Protein AF-A0A1G1SU90-F1 (afdb_monomer)

Mean predicted aligned error: 16.08 Å

Secondary structure (DSSP, 8-state):
-----------------TT--BSEEEEEEESSSS-EEEEEEEES--EE--TTS-SSTTS-SSSEEEEEEEEE--SS-EEEEEEEEEESEEEEEETTEEEEEE-S--SSEEEEEEEEE-TTPPEEEEEEEEE-SS--EEEEEEEPP--------TTGGGT--TTSS---SEEEPPGGGEESSPPPPPPPP-PPPPP-PPPPP----------PPPPPPPPPPPPPPPP--------

InterPro domains:
  IPR011658 PA14 domain [PF07691] (21-149)
  IPR011658 PA14 domain [SM00758] (20-155)
  IPR037524 PA14/GLEYA domain [PS51820] (19-156)

Radius of gyration: 33.82 Å; Cα contacts (8 Å, |Δi|>4): 413; chains: 1; bounding box: 85×102×59 Å

Organism: NCBI:txid1908235

Sequence (235 aa):
MLSVLSIWPQLSCAQTAAGLSPGLRGDYYEGLNFEHLVRTQRDARLDFDWHEQSPVPGVPATSFTVRWTGWLVPPVTGRYVLHLTVDDGVRLWLDQRLLLEEWRGQYLSVYQVAVDLQAGHAYPLRLEYCQYSATTRLLLSWERPRQPEAQASWRTLWGLTTELMSNRYREVVPARALISNWPPAPRPLAGPRPGTRPPAKLVTNLRQRRARPAPRLPRPQPRTPPSHCWRSARP

Foldseek 3Di:
DDDDPDDDPPPPPPPPPPPWDFAWWKFKAAALPRPGTDDIDGDLFWWDWQFQHAPDPPHHSAGMKMKTWFWFADQAFFKKKKKKFWAAFKWKDKQNDTFDGGSDGDPGDMDIGIDTDHHRDIIIIMMMHHGHDGITTTFIKMFDPPDPPPPPDPVNVPPPPPPVVPSVRMDGRGRVRTTHGDDDDPDPPPPPDPDDDPDDPDPDDDDDDDDDDDDDDDDDDDDDDDDDDDDDDDD

Solvent-accessible surface area (backbone atoms only — not comparable to full-atom values): 14482 Å² total; per-residue (Å²): 136,89,83,82,86,78,83,70,82,80,77,74,87,69,79,67,85,79,65,75,43,66,4,26,36,34,40,34,15,35,32,78,78,63,73,39,81,69,47,75,51,74,38,48,56,55,72,48,67,49,40,73,38,50,82,48,96,87,35,54,44,41,35,19,19,38,40,35,37,30,26,40,34,41,91,54,63,40,58,30,36,38,33,40,39,29,17,29,16,37,33,36,30,50,67,87,38,81,75,45,83,44,86,48,85,46,72,83,40,79,47,79,44,80,46,80,46,51,47,73,46,72,32,46,32,39,42,37,38,30,35,64,59,64,59,40,35,39,32,43,29,32,26,66,47,82,68,76,76,73,72,78,48,84,66,62,79,71,75,77,60,90,69,74,79,67,70,69,57,63,43,67,52,51,28,88,31,23,26,42,50,75,75,78,77,79,74,76,74,80,65,83,70,82,71,84,74,76,80,77,81,83,79,82,79,78,82,86,85,84,84,85,82,80,89,80,80,86,82,84,80,88,82,82,84,86,88,84,83,88,85,84,89,82,136

Nearest PDB structures (foldseek):
  6qe7-assembly1_A  TM=9.258E-01  e=5.267E-14  Acetivibrio thermocellus
  6qe7-assembly3_C  TM=9.242E-01  e=5.851E-14  Acetivibrio thermocellus
  6qe7-assembly2_B  TM=9.376E-01  e=2.179E-13  Acetivibrio thermocellus
  6qdi-assembly1_A  TM=9.134E-01  e=1.236E-12  Acetivibrio clariflavus
  5j6y-assembly1_A  TM=6.957E-01  e=1.700E-07  Marinomonas primoryensis

Structure (mmCIF, N/CA/C/O backbone):
data_AF-A0A1G1SU90-F1
#
_entry.id   AF-A0A1G1SU90-F1
#
loop_
_atom_site.group_PDB
_atom_site.id
_atom_site.type_symbol
_atom_site.label_atom_id
_at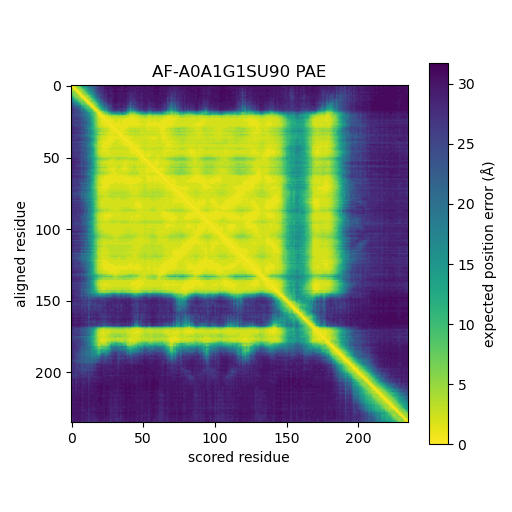om_site.label_alt_id
_atom_site.label_comp_id
_atom_site.label_asym_id
_atom_site.label_entity_id
_atom_site.label_seq_id
_atom_site.pdbx_PDB_ins_code
_atom_site.Cartn_x
_atom_site.Cartn_y
_atom_site.Cartn_z
_atom_site.occupancy
_atom_site.B_iso_or_equiv
_atom_site.auth_seq_id
_atom_site.auth_comp_id
_atom_site.auth_asym_id
_atom_site.auth_atom_id
_atom_site.pdbx_PDB_model_num
ATOM 1 N N . MET A 1 1 ? -44.095 -26.208 40.944 1.00 40.41 1 MET A N 1
ATOM 2 C CA . MET A 1 1 ? -43.550 -26.983 39.807 1.00 40.41 1 MET A CA 1
ATOM 3 C C . MET A 1 1 ? -44.279 -26.499 38.554 1.00 40.41 1 MET A C 1
ATOM 5 O O . MET A 1 1 ? -45.401 -26.915 38.337 1.00 40.41 1 MET A O 1
ATOM 9 N N . LEU A 1 2 ? -43.929 -25.342 37.980 1.00 37.94 2 LEU A N 1
ATOM 10 C CA . LEU A 1 2 ? -42.871 -25.088 36.979 1.00 37.94 2 LEU A CA 1
ATOM 11 C C . LEU A 1 2 ? -42.916 -26.052 35.783 1.00 37.94 2 LEU A C 1
ATOM 13 O O . LEU A 1 2 ? -42.457 -27.179 35.901 1.00 37.94 2 LEU A O 1
ATOM 17 N N . SER A 1 3 ? -43.424 -25.587 34.637 1.00 38.25 3 SER A N 1
ATOM 18 C CA . SER A 1 3 ? -42.557 -25.202 33.509 1.00 38.25 3 SER A CA 1
ATOM 19 C C . SER A 1 3 ? -43.391 -24.753 32.308 1.00 38.25 3 SER A C 1
ATOM 21 O O . SER A 1 3 ? -44.126 -25.532 31.711 1.00 38.25 3 SER A O 1
ATOM 23 N N . VAL A 1 4 ? -43.255 -23.474 31.958 1.00 43.53 4 VAL A N 1
ATOM 24 C CA . VAL A 1 4 ? -43.779 -22.877 30.726 1.00 43.53 4 VAL A CA 1
ATOM 25 C C . VAL A 1 4 ? -42.713 -23.073 29.648 1.00 43.53 4 VAL A C 1
ATOM 27 O O . VAL A 1 4 ? -41.591 -22.589 29.792 1.00 43.53 4 VAL A O 1
ATOM 30 N N . LEU A 1 5 ? -43.044 -23.812 28.590 1.00 42.94 5 LEU A N 1
ATOM 31 C CA . LEU A 1 5 ? -42.182 -23.991 27.421 1.00 42.94 5 LEU A CA 1
ATOM 32 C C . LEU A 1 5 ? -42.164 -22.694 26.601 1.00 42.94 5 LEU A C 1
ATOM 34 O O . LEU A 1 5 ? -43.036 -22.440 25.774 1.00 42.94 5 LEU A O 1
ATOM 38 N N . SER A 1 6 ? -41.158 -21.863 26.859 1.00 43.81 6 SER A N 1
ATOM 39 C CA . SER A 1 6 ? -40.830 -20.687 26.056 1.00 43.81 6 SER A CA 1
ATOM 40 C C . SER A 1 6 ? -40.188 -21.124 24.738 1.00 43.81 6 SER A C 1
ATOM 42 O O . SER A 1 6 ? -38.994 -21.416 24.690 1.00 43.81 6 SER A O 1
ATOM 44 N N . ILE A 1 7 ? -40.970 -21.162 23.659 1.00 46.53 7 ILE A N 1
ATOM 45 C CA . ILE A 1 7 ? -40.451 -21.322 22.297 1.00 46.53 7 ILE A CA 1
ATOM 46 C C . ILE A 1 7 ? -39.951 -19.947 21.839 1.00 46.53 7 ILE A C 1
ATOM 48 O O . ILE A 1 7 ? -40.714 -19.128 21.332 1.00 46.53 7 ILE A O 1
ATOM 52 N N . TRP A 1 8 ? -38.665 -19.674 22.051 1.00 39.03 8 TRP A N 1
ATOM 53 C CA . TRP A 1 8 ? -37.978 -18.585 21.359 1.00 39.03 8 TRP A CA 1
ATOM 54 C C . TRP A 1 8 ? -37.524 -19.108 19.995 1.00 39.03 8 TRP A C 1
ATOM 56 O O . TRP A 1 8 ? -36.865 -20.151 19.951 1.00 39.03 8 TRP A O 1
ATOM 66 N N . PRO A 1 9 ? -37.819 -18.425 18.876 1.00 46.56 9 PRO A N 1
ATOM 67 C CA . PRO A 1 9 ? -37.164 -18.760 17.628 1.00 46.56 9 PRO A CA 1
ATOM 68 C C . PRO A 1 9 ? -35.679 -18.429 17.796 1.00 46.56 9 PRO A C 1
ATOM 70 O O . PRO A 1 9 ? -35.310 -17.294 18.103 1.00 46.56 9 PRO A O 1
ATOM 73 N N . GLN A 1 10 ? -34.819 -19.431 17.621 1.00 45.28 10 GLN A N 1
ATOM 74 C CA . GLN A 1 10 ? -33.393 -19.199 17.450 1.00 45.28 10 GLN A CA 1
ATOM 75 C C . GLN A 1 10 ? -33.226 -18.409 16.152 1.00 45.28 10 GLN A C 1
ATOM 77 O O . GLN A 1 10 ? -33.324 -18.956 15.054 1.00 45.28 10 GLN A O 1
ATOM 82 N N . LEU A 1 11 ? -33.015 -17.100 16.277 1.00 44.03 11 LEU A N 1
ATOM 83 C CA . LEU A 1 11 ? -32.470 -16.299 15.195 1.00 44.03 11 LEU A CA 1
ATOM 84 C C . LEU A 1 11 ? -31.087 -16.875 14.890 1.00 44.03 11 LEU A C 1
ATOM 86 O O . LEU A 1 11 ? -30.116 -16.632 15.603 1.00 44.03 11 LEU A O 1
ATOM 90 N N . SER A 1 12 ? -31.031 -17.698 13.848 1.00 46.28 12 SER A N 1
ATOM 91 C CA . SER A 1 12 ? -29.792 -18.120 13.218 1.00 46.28 12 SER A CA 1
ATOM 92 C C . SER A 1 12 ? -29.104 -16.866 12.678 1.00 46.28 12 SER A C 1
ATOM 94 O O . SER A 1 12 ? -29.373 -16.419 11.565 1.00 46.28 12 SER A O 1
ATOM 96 N N . CYS A 1 13 ? -28.218 -16.262 13.472 1.00 46.41 13 CYS A N 1
ATOM 97 C CA . CYS A 1 13 ? -27.220 -15.315 12.982 1.00 46.41 13 CYS A CA 1
ATOM 98 C C . CYS A 1 13 ? -26.136 -16.085 12.214 1.00 46.41 13 CYS A C 1
ATOM 100 O O . CYS A 1 13 ? -24.965 -16.070 12.571 1.00 46.41 13 CYS A O 1
ATOM 102 N N . ALA A 1 14 ? -26.534 -16.788 11.160 1.00 45.75 14 ALA A N 1
ATOM 103 C CA . ALA A 1 14 ? -25.632 -17.341 10.166 1.00 45.75 14 ALA A CA 1
ATOM 104 C C . ALA A 1 14 ? -25.911 -16.658 8.825 1.00 45.75 14 ALA A C 1
ATOM 106 O O . ALA A 1 14 ? -26.111 -17.306 7.802 1.00 45.75 14 ALA A O 1
ATOM 107 N N . GLN A 1 15 ? -25.922 -15.320 8.822 1.00 42.50 15 GLN A N 1
ATOM 108 C CA . GLN A 1 15 ? -25.593 -14.603 7.599 1.00 42.50 15 GLN A CA 1
ATOM 109 C C . GLN A 1 15 ? -24.080 -14.746 7.446 1.00 42.50 15 GLN A C 1
ATOM 111 O O . GLN A 1 15 ? -23.291 -14.089 8.121 1.00 42.50 15 GLN A O 1
ATOM 116 N N . THR A 1 16 ? -23.697 -15.733 6.651 1.00 42.84 16 THR A N 1
ATOM 117 C CA . THR A 1 16 ? -22.331 -16.145 6.384 1.00 42.84 16 THR A CA 1
ATOM 118 C C . THR A 1 16 ? -21.441 -14.926 6.131 1.00 42.84 16 THR A C 1
ATOM 120 O O . THR A 1 16 ? -21.675 -14.167 5.194 1.00 42.84 16 THR A O 1
ATOM 123 N N . ALA A 1 17 ? -20.357 -14.785 6.896 1.00 46.81 17 ALA A N 1
ATOM 124 C CA . ALA A 1 17 ? -19.212 -13.938 6.553 1.00 46.81 17 ALA A CA 1
ATOM 125 C C . ALA A 1 17 ? -18.441 -14.481 5.319 1.00 46.81 17 ALA A C 1
ATOM 127 O O . ALA A 1 17 ? -17.222 -14.367 5.230 1.00 46.81 17 ALA A O 1
ATOM 128 N N . ALA A 1 18 ? -19.141 -15.109 4.366 1.00 47.81 18 ALA A N 1
ATOM 129 C CA . ALA A 1 18 ? -18.612 -15.584 3.096 1.00 47.81 18 ALA A CA 1
ATOM 130 C C . ALA A 1 18 ? -18.670 -14.424 2.107 1.00 47.81 18 ALA A C 1
ATOM 132 O O . ALA A 1 18 ? -19.631 -14.250 1.364 1.00 47.81 18 ALA A O 1
ATOM 133 N N . GLY A 1 19 ? -17.649 -13.581 2.150 1.00 57.75 19 GLY A N 1
ATOM 134 C CA . GLY A 1 19 ? -17.548 -12.481 1.204 1.00 57.75 19 GLY A CA 1
ATOM 135 C C . GLY A 1 19 ? -16.295 -11.649 1.372 1.00 57.75 19 GLY A C 1
ATOM 136 O O . GLY A 1 19 ? -15.782 -11.163 0.376 1.00 57.75 19 GLY A O 1
ATOM 137 N N . LEU A 1 20 ? -15.752 -11.522 2.584 1.00 73.69 20 LEU A N 1
ATOM 138 C CA . LEU A 1 20 ? -14.546 -10.726 2.800 1.00 73.69 20 LEU A CA 1
ATOM 139 C C . LEU A 1 20 ? -13.307 -11.490 2.326 1.00 73.69 20 LEU A C 1
ATOM 141 O O . LEU A 1 20 ? -12.999 -12.563 2.837 1.00 73.69 20 LEU A O 1
ATOM 145 N N . SER A 1 21 ? -12.595 -10.926 1.354 1.00 85.31 21 SER A N 1
ATOM 146 C CA . SER A 1 21 ? -11.326 -11.449 0.854 1.00 85.31 21 SER A CA 1
ATOM 147 C C . SER A 1 21 ? -10.155 -10.649 1.444 1.00 85.31 21 SER A C 1
ATOM 149 O O . SER A 1 21 ? -9.969 -9.493 1.036 1.00 85.31 21 SER A O 1
ATOM 151 N N . PRO A 1 22 ? -9.370 -11.234 2.375 1.00 91.81 22 PRO A N 1
ATOM 152 C CA . PRO A 1 22 ? -8.218 -10.578 2.992 1.00 91.81 22 PRO A CA 1
ATOM 153 C C . PRO A 1 22 ? -7.150 -10.179 1.973 1.00 91.81 22 PRO A C 1
ATOM 155 O O . PRO A 1 22 ? -6.918 -10.905 1.007 1.00 91.81 22 PRO A O 1
ATOM 158 N N . GLY A 1 23 ? -6.460 -9.073 2.229 1.00 94.25 23 GLY A N 1
ATOM 159 C CA . GLY A 1 23 ? -5.528 -8.432 1.306 1.00 94.25 23 GLY A CA 1
ATOM 160 C C . GLY A 1 23 ? -6.169 -7.321 0.475 1.00 94.25 23 GLY A C 1
ATOM 161 O O . GLY A 1 23 ? -7.387 -7.144 0.463 1.00 94.25 23 GLY A O 1
ATOM 162 N N . LEU A 1 24 ? -5.335 -6.569 -0.236 1.00 96.62 24 LEU A N 1
ATOM 163 C CA . LEU A 1 24 ? -5.753 -5.494 -1.137 1.00 96.62 24 LEU A CA 1
ATOM 164 C C . LEU A 1 24 ? -5.681 -5.955 -2.587 1.00 96.62 24 LEU A C 1
ATOM 166 O O . LEU A 1 24 ? -4.906 -6.845 -2.929 1.00 96.62 24 LEU A O 1
ATOM 170 N N . ARG A 1 25 ? -6.479 -5.333 -3.452 1.00 97.44 25 ARG A N 1
ATOM 171 C CA . ARG A 1 25 ? -6.318 -5.488 -4.897 1.00 97.44 25 ARG A CA 1
ATOM 172 C C . ARG A 1 25 ? -5.124 -4.642 -5.336 1.00 97.44 25 ARG A C 1
ATOM 174 O O . ARG A 1 25 ? -5.207 -3.423 -5.217 1.00 97.44 25 ARG A O 1
ATOM 181 N N . GLY A 1 26 ? -4.063 -5.277 -5.824 1.00 98.12 26 GLY A N 1
ATOM 182 C CA . GLY A 1 26 ? -2.902 -4.639 -6.439 1.00 98.12 26 GLY A CA 1
ATOM 183 C C . GLY A 1 26 ? -3.028 -4.639 -7.959 1.00 98.12 26 GLY A C 1
ATOM 184 O O . GLY A 1 26 ? -3.115 -5.700 -8.580 1.00 98.12 26 GLY A O 1
ATOM 185 N N . ASP A 1 27 ? -3.061 -3.451 -8.549 1.00 98.56 27 ASP A N 1
ATOM 186 C CA . ASP A 1 27 ? -2.979 -3.237 -9.989 1.00 98.56 27 ASP A CA 1
ATOM 187 C C . ASP A 1 27 ? -1.554 -2.770 -10.327 1.00 98.56 27 ASP A C 1
ATOM 189 O O . ASP A 1 27 ? -1.097 -1.755 -9.800 1.00 98.56 27 ASP A O 1
ATOM 193 N N . TYR A 1 28 ? -0.855 -3.520 -11.175 1.00 98.62 28 TYR A N 1
ATOM 194 C CA . TYR A 1 28 ? 0.546 -3.325 -11.542 1.00 98.62 28 TYR A CA 1
ATOM 195 C C . TYR A 1 28 ? 0.641 -2.818 -12.976 1.00 98.62 28 TYR A C 1
ATOM 197 O O . TYR A 1 28 ? 0.092 -3.436 -13.895 1.00 98.62 28 TYR A O 1
ATOM 205 N N . TYR A 1 29 ? 1.357 -1.717 -13.159 1.00 98.62 29 TYR A N 1
ATOM 206 C CA . TYR A 1 29 ? 1.433 -0.986 -14.411 1.00 98.62 29 TYR A CA 1
ATOM 207 C C . TYR A 1 29 ? 2.880 -0.857 -14.873 1.00 98.62 29 TYR A C 1
ATOM 209 O O . TYR A 1 29 ? 3.786 -0.651 -14.067 1.00 98.62 29 TYR A O 1
ATOM 217 N N . GLU A 1 30 ? 3.077 -0.917 -16.180 1.00 97.81 30 GLU A N 1
ATOM 218 C CA . GLU A 1 30 ? 4.265 -0.369 -16.822 1.00 97.81 30 GLU A CA 1
ATOM 219 C C . GLU A 1 30 ? 4.113 1.156 -16.938 1.00 97.81 30 GLU A C 1
ATOM 221 O O . GLU A 1 30 ? 3.041 1.654 -17.302 1.00 97.81 30 GLU A O 1
ATOM 226 N N . GLY A 1 31 ? 5.193 1.877 -16.622 1.00 96.56 31 GLY A N 1
ATOM 227 C CA . GLY A 1 31 ? 5.257 3.334 -16.646 1.00 96.56 31 GLY A CA 1
ATOM 228 C C . GLY A 1 31 ? 5.162 3.994 -15.265 1.00 96.56 31 GLY A C 1
ATOM 229 O O . GLY A 1 31 ? 4.864 3.361 -14.246 1.00 96.56 31 GLY A O 1
ATOM 230 N N . LEU A 1 32 ? 5.471 5.294 -15.238 1.00 96.19 32 LEU A N 1
ATOM 231 C CA . LEU A 1 32 ? 5.640 6.100 -14.022 1.00 96.19 32 LEU A CA 1
ATOM 232 C C . LEU A 1 32 ? 4.344 6.791 -13.561 1.00 96.19 32 LEU A C 1
ATOM 234 O O . LEU A 1 32 ? 4.336 7.436 -12.513 1.00 96.19 32 LEU A O 1
ATOM 238 N N . ASN A 1 33 ? 3.252 6.679 -14.325 1.00 95.81 33 ASN A N 1
ATOM 239 C CA . ASN A 1 33 ? 1.960 7.313 -14.052 1.00 95.81 33 ASN A CA 1
ATOM 240 C C . ASN A 1 33 ? 0.756 6.430 -14.444 1.00 95.81 33 ASN A C 1
ATOM 242 O O . ASN A 1 33 ? -0.272 6.948 -14.888 1.00 95.81 33 ASN A O 1
ATOM 246 N N . PHE A 1 34 ? 0.836 5.116 -14.209 1.00 97.50 34 PHE A N 1
ATOM 247 C CA . PHE A 1 34 ? -0.257 4.154 -14.427 1.00 97.50 34 PHE A CA 1
ATOM 248 C C . PHE A 1 34 ? -0.709 4.012 -15.892 1.00 97.50 34 PHE A C 1
ATOM 250 O O . PHE A 1 34 ? -1.898 3.846 -16.167 1.00 97.50 34 PHE A O 1
ATOM 257 N N . GLU A 1 35 ? 0.226 4.091 -16.833 1.00 96.94 35 GLU A N 1
ATOM 258 C CA . GLU A 1 35 ? -0.045 4.145 -18.269 1.00 96.94 35 GLU A CA 1
ATOM 259 C C . GLU A 1 35 ? -0.591 2.817 -18.814 1.00 96.94 35 GLU A C 1
ATOM 261 O O . GLU A 1 35 ? -1.627 2.800 -19.484 1.00 96.94 35 GLU A O 1
ATOM 266 N N . HIS A 1 36 ? 0.068 1.695 -18.503 1.00 97.44 36 HIS A N 1
ATOM 267 C CA . HIS A 1 36 ? -0.275 0.389 -19.068 1.00 97.44 36 HIS A CA 1
ATOM 268 C C . HIS A 1 36 ? -0.471 -0.658 -17.975 1.00 97.44 36 HIS A C 1
ATOM 270 O O . HIS A 1 36 ? 0.490 -1.157 -17.400 1.00 97.44 36 HIS A O 1
ATOM 276 N N . LEU A 1 37 ? -1.725 -1.021 -17.685 1.00 98.19 37 LEU A N 1
ATOM 277 C CA . LEU A 1 37 ? -2.037 -2.089 -16.731 1.00 98.19 37 LEU A CA 1
ATOM 278 C C . LEU A 1 37 ? -1.570 -3.444 -17.279 1.00 98.19 37 LEU A C 1
ATOM 280 O O . LEU A 1 37 ? -2.086 -3.915 -18.291 1.00 98.19 37 LEU A O 1
ATOM 284 N N . VAL A 1 38 ? -0.652 -4.096 -16.569 1.00 98.31 38 VAL A N 1
ATOM 285 C CA . VAL A 1 38 ? -0.102 -5.408 -16.941 1.00 98.31 38 VAL A CA 1
ATOM 286 C C . VAL A 1 38 ? -0.781 -6.529 -16.160 1.00 98.31 38 VAL A C 1
ATOM 288 O O . VAL A 1 38 ? -1.128 -7.575 -16.714 1.00 98.31 38 VAL A O 1
ATOM 291 N N . ARG A 1 39 ? -0.976 -6.334 -14.851 1.00 97.50 39 ARG A N 1
ATOM 292 C CA . ARG A 1 39 ? -1.473 -7.385 -13.957 1.00 97.50 39 ARG A CA 1
ATOM 293 C C . ARG A 1 39 ? -2.354 -6.811 -12.860 1.00 97.50 39 ARG A C 1
ATOM 295 O O . ARG A 1 39 ? -2.022 -5.810 -12.243 1.00 97.50 39 ARG A O 1
ATOM 302 N N . THR A 1 40 ? -3.429 -7.525 -12.551 1.00 97.75 40 THR A N 1
ATOM 303 C CA . THR A 1 40 ? -4.198 -7.338 -11.318 1.00 97.75 40 THR A CA 1
ATOM 304 C C . THR A 1 40 ? -4.100 -8.606 -10.487 1.00 97.75 40 THR A C 1
ATOM 306 O O . THR A 1 40 ? -4.335 -9.706 -10.992 1.00 97.75 40 THR A O 1
ATOM 309 N N . GLN A 1 41 ? -3.781 -8.461 -9.206 1.00 95.81 41 GLN A N 1
ATOM 310 C CA . GLN A 1 41 ? -3.786 -9.562 -8.250 1.00 95.81 41 GLN A CA 1
ATOM 311 C C . GLN A 1 41 ? -4.208 -9.094 -6.858 1.00 95.81 41 GLN A C 1
ATOM 313 O O . GLN A 1 41 ? -4.542 -7.928 -6.647 1.00 95.81 41 GLN A O 1
ATOM 318 N N . ARG A 1 42 ? -4.263 -10.030 -5.910 1.00 96.06 42 ARG A N 1
ATOM 319 C CA . ARG A 1 42 ? -4.552 -9.731 -4.511 1.00 96.06 42 ARG A CA 1
ATOM 320 C C . ARG A 1 42 ? -3.303 -9.940 -3.676 1.00 96.06 42 ARG A C 1
ATOM 322 O O . ARG A 1 42 ? -2.785 -11.052 -3.631 1.00 96.06 42 ARG A O 1
ATOM 329 N N . ASP A 1 43 ? -2.916 -8.904 -2.950 1.00 96.88 43 ASP A N 1
ATOM 330 C CA . ASP A 1 43 ? -1.744 -8.921 -2.090 1.00 96.88 43 ASP A CA 1
ATOM 331 C C . ASP A 1 43 ? -2.174 -8.934 -0.630 1.00 96.88 43 ASP A C 1
ATOM 333 O O . ASP A 1 43 ? -2.864 -8.035 -0.143 1.00 96.88 43 ASP A O 1
ATOM 337 N N . ALA A 1 44 ? -1.792 -9.994 0.081 1.00 95.50 44 ALA A N 1
ATOM 338 C CA . ALA A 1 44 ? -2.185 -10.190 1.471 1.00 95.50 44 ALA A CA 1
ATOM 339 C C . ALA A 1 44 ? -1.573 -9.131 2.402 1.00 95.50 44 ALA A C 1
ATOM 341 O O . ALA A 1 44 ? -2.165 -8.792 3.421 1.00 95.50 44 ALA A O 1
ATOM 342 N N . ARG A 1 45 ? -0.379 -8.631 2.084 1.00 94.81 45 ARG A N 1
ATOM 343 C CA . ARG A 1 45 ? 0.362 -7.644 2.876 1.00 94.81 45 ARG A CA 1
ATOM 344 C C . ARG A 1 45 ? 1.088 -6.704 1.927 1.00 94.81 45 ARG A C 1
ATOM 346 O O . ARG A 1 45 ? 1.405 -7.099 0.811 1.00 94.81 45 ARG A O 1
ATOM 353 N N . LEU A 1 46 ? 1.370 -5.495 2.396 1.00 97.88 46 LEU A N 1
ATOM 354 C CA . LEU A 1 46 ? 2.213 -4.540 1.686 1.00 97.88 46 LEU A CA 1
ATOM 355 C C . LEU A 1 46 ? 3.587 -4.513 2.357 1.00 97.88 46 LEU A C 1
ATOM 357 O O . LEU A 1 46 ? 3.854 -3.673 3.212 1.00 97.88 46 LEU A O 1
ATOM 361 N N . ASP A 1 47 ? 4.401 -5.505 2.027 1.00 98.00 47 ASP A N 1
ATOM 362 C CA . ASP A 1 47 ? 5.790 -5.650 2.465 1.00 98.00 47 ASP A CA 1
ATOM 363 C C . ASP A 1 47 ? 6.550 -6.292 1.308 1.00 98.00 47 ASP A C 1
ATOM 365 O O . ASP A 1 47 ? 6.581 -7.513 1.156 1.00 98.00 47 ASP A O 1
ATOM 369 N N . PHE A 1 48 ? 7.048 -5.435 0.429 1.00 98.00 48 PHE A N 1
ATOM 370 C CA . PHE A 1 48 ? 7.673 -5.785 -0.828 1.00 98.00 48 PHE A CA 1
ATOM 371 C C . PHE A 1 48 ? 9.091 -5.243 -0.878 1.00 98.00 48 PHE A C 1
ATOM 373 O O . PHE A 1 48 ? 9.386 -4.123 -0.448 1.00 98.00 48 PHE A O 1
ATOM 380 N N . ASP A 1 49 ? 9.963 -6.077 -1.410 1.00 97.12 49 ASP A N 1
ATOM 381 C CA . ASP A 1 49 ? 11.325 -5.744 -1.771 1.00 97.12 49 ASP A CA 1
ATOM 382 C C . ASP A 1 49 ? 11.670 -6.632 -2.967 1.00 97.12 49 ASP A C 1
ATOM 384 O O . ASP A 1 49 ? 11.963 -7.819 -2.819 1.00 97.12 49 ASP A O 1
ATOM 388 N N . TRP A 1 50 ? 11.522 -6.072 -4.164 1.00 96.12 50 TRP A N 1
ATOM 389 C CA . TRP A 1 50 ? 11.820 -6.764 -5.415 1.00 96.12 50 TRP A CA 1
ATOM 390 C C . TRP A 1 50 ? 13.283 -6.584 -5.823 1.00 96.12 50 TRP A C 1
ATOM 392 O O . TRP A 1 50 ? 13.697 -7.138 -6.839 1.00 96.12 50 TRP A O 1
ATOM 402 N N . HIS A 1 51 ? 14.078 -5.839 -5.041 1.00 92.38 51 HIS A N 1
ATOM 403 C CA . HIS A 1 51 ? 15.441 -5.450 -5.391 1.00 92.38 51 HIS A CA 1
ATOM 404 C C . HIS A 1 51 ? 15.439 -4.825 -6.799 1.00 92.38 51 HIS A C 1
ATOM 406 O O . HIS A 1 51 ? 14.675 -3.892 -7.035 1.00 92.38 51 HIS A O 1
ATOM 412 N N . GLU A 1 52 ? 16.238 -5.357 -7.726 1.00 92.25 52 GLU A N 1
ATOM 413 C CA . GLU A 1 52 ? 16.315 -4.946 -9.136 1.00 92.25 52 GLU A CA 1
ATOM 414 C C . GLU A 1 52 ? 15.545 -5.905 -10.068 1.00 92.25 52 GLU A C 1
ATOM 416 O O . GLU A 1 52 ? 15.884 -6.067 -11.241 1.00 92.25 52 GLU A O 1
ATOM 421 N N . GLN A 1 53 ? 14.541 -6.615 -9.547 1.00 95.19 53 GLN A N 1
ATOM 422 C CA . GLN A 1 53 ? 13.761 -7.596 -10.300 1.00 95.19 53 GLN A CA 1
ATOM 423 C C . GLN A 1 53 ? 12.358 -7.088 -10.626 1.00 95.19 53 GLN A C 1
ATOM 425 O O . GLN A 1 53 ? 11.804 -6.198 -9.985 1.00 95.19 53 GLN A O 1
ATOM 430 N N . SER A 1 54 ? 11.764 -7.711 -11.641 1.00 95.44 54 SER A N 1
ATOM 431 C CA . SER A 1 54 ? 10.370 -7.494 -12.015 1.00 95.44 54 SER A CA 1
ATOM 432 C C . SER A 1 54 ? 9.425 -7.873 -10.862 1.00 95.44 54 SER A C 1
ATOM 434 O O . SER A 1 54 ? 9.560 -8.972 -10.311 1.00 95.44 54 SER A O 1
ATOM 436 N N . PRO A 1 55 ? 8.439 -7.023 -10.511 1.00 96.31 55 PRO A N 1
ATOM 437 C CA . PRO A 1 55 ? 7.532 -7.315 -9.406 1.00 96.31 55 PRO A CA 1
ATOM 438 C C . PRO A 1 55 ? 6.549 -8.448 -9.720 1.00 96.31 55 PRO A C 1
ATOM 440 O O . PRO A 1 55 ? 6.148 -9.192 -8.823 1.00 96.31 55 PRO A O 1
ATOM 443 N N . VAL A 1 56 ? 6.162 -8.576 -10.992 1.00 95.19 56 VAL A N 1
ATOM 444 C CA . VAL A 1 56 ? 5.316 -9.638 -11.545 1.00 95.19 56 VAL A CA 1
ATOM 445 C C . VAL A 1 56 ? 5.652 -9.819 -13.030 1.00 95.19 56 VAL A C 1
ATOM 447 O O . VAL A 1 56 ? 5.968 -8.830 -13.694 1.00 95.19 56 VAL A O 1
ATOM 450 N N . PRO A 1 57 ? 5.528 -11.035 -13.600 1.00 96.12 57 PRO A N 1
ATOM 451 C CA . PRO A 1 57 ? 5.840 -11.272 -15.007 1.00 96.12 57 PRO A CA 1
ATOM 452 C C . PRO A 1 57 ? 5.159 -10.267 -15.947 1.00 96.12 57 PRO A C 1
ATOM 454 O O . PRO A 1 57 ? 3.941 -10.095 -15.901 1.00 96.12 57 PRO A O 1
ATOM 457 N N . GLY A 1 58 ? 5.957 -9.626 -16.803 1.00 94.38 58 GLY A N 1
ATOM 458 C CA . GLY A 1 58 ? 5.505 -8.628 -17.777 1.00 94.38 58 GLY A CA 1
ATOM 459 C C . GLY A 1 58 ? 5.646 -7.171 -17.327 1.00 94.38 58 GLY A C 1
ATOM 460 O O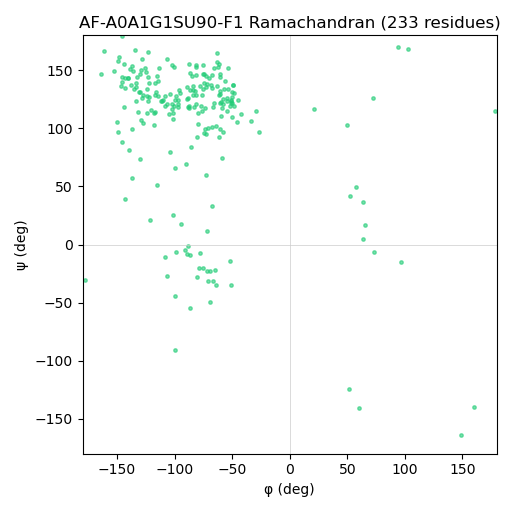 . GLY A 1 58 ? 5.590 -6.292 -18.175 1.00 94.38 58 GLY A O 1
ATOM 461 N N . VAL A 1 59 ? 5.858 -6.897 -16.036 1.00 96.88 59 VAL A N 1
ATOM 462 C CA . VAL A 1 59 ? 6.173 -5.541 -15.552 1.00 96.88 59 VAL A CA 1
ATOM 463 C C . VAL A 1 59 ? 7.692 -5.351 -15.582 1.00 96.88 59 VAL A C 1
ATOM 465 O O . VAL A 1 59 ? 8.410 -6.266 -15.169 1.00 96.88 59 VAL A O 1
ATOM 468 N N . PRO A 1 60 ? 8.226 -4.216 -16.059 1.00 95.81 60 PRO A N 1
ATOM 469 C CA . PRO A 1 60 ? 9.668 -3.984 -16.039 1.00 95.81 60 PRO A CA 1
ATOM 470 C C . PRO A 1 60 ? 10.218 -3.939 -14.603 1.00 95.81 60 PRO A C 1
ATOM 472 O O . PRO A 1 60 ? 9.490 -3.686 -13.647 1.00 95.81 60 PRO A O 1
ATOM 475 N N . ALA A 1 61 ? 11.518 -4.197 -14.442 1.00 95.88 61 ALA A N 1
ATOM 476 C CA . ALA A 1 61 ? 12.184 -4.134 -13.134 1.00 95.88 61 ALA A CA 1
ATOM 477 C C . ALA A 1 61 ? 12.309 -2.699 -12.586 1.00 95.88 61 ALA A C 1
ATOM 479 O O . ALA A 1 61 ? 12.433 -2.490 -11.385 1.00 95.88 61 ALA A O 1
ATOM 480 N N . THR A 1 62 ? 12.259 -1.705 -13.470 1.00 95.31 62 THR A N 1
ATOM 481 C CA . THR A 1 62 ? 12.293 -0.275 -13.154 1.00 95.31 62 THR A CA 1
ATOM 482 C C . THR A 1 62 ? 11.212 0.441 -13.951 1.00 95.31 62 THR A C 1
ATOM 484 O O . THR A 1 62 ? 10.686 -0.117 -14.910 1.00 95.31 62 THR A O 1
ATOM 487 N N . SER A 1 63 ? 10.907 1.694 -13.609 1.00 96.69 63 SER A N 1
ATOM 488 C CA . SER A 1 63 ? 9.899 2.491 -14.322 1.00 96.69 63 SER A CA 1
ATOM 489 C C . SER A 1 63 ? 8.516 1.833 -14.344 1.00 96.69 63 SER A C 1
ATOM 491 O O . SER A 1 63 ? 7.876 1.705 -15.388 1.00 96.69 63 SER A O 1
ATOM 493 N N . PHE A 1 64 ? 8.064 1.403 -13.169 1.00 98.12 64 PHE A N 1
ATOM 494 C CA . PHE A 1 64 ? 6.753 0.796 -12.985 1.00 98.12 64 PHE A CA 1
ATOM 495 C C . PHE A 1 64 ? 5.992 1.475 -11.854 1.00 98.12 64 PHE A C 1
ATOM 497 O O . PHE A 1 64 ? 6.570 2.088 -10.955 1.00 98.12 64 PHE A O 1
ATOM 504 N N . THR A 1 65 ? 4.675 1.314 -11.868 1.00 98.62 65 THR A N 1
ATOM 505 C CA . THR A 1 65 ? 3.797 1.808 -10.810 1.00 98.62 65 THR A CA 1
ATOM 506 C C . THR A 1 65 ? 2.878 0.706 -10.318 1.00 98.62 65 THR A C 1
ATOM 508 O O . THR A 1 65 ? 2.504 -0.208 -11.053 1.00 98.62 65 THR A O 1
ATOM 511 N N . VAL A 1 66 ? 2.499 0.780 -9.046 1.00 98.69 66 VAL A N 1
ATOM 512 C CA . VAL A 1 66 ? 1.535 -0.146 -8.450 1.00 98.69 66 VAL A CA 1
ATOM 513 C C . VAL A 1 66 ? 0.512 0.639 -7.651 1.00 98.69 66 VAL A C 1
ATOM 515 O O . VAL A 1 66 ? 0.847 1.562 -6.910 1.00 98.69 66 VAL A O 1
ATOM 518 N N . ARG A 1 67 ? -0.760 0.276 -7.804 1.00 98.75 67 ARG A N 1
ATOM 519 C CA . ARG A 1 67 ? -1.871 0.851 -7.049 1.00 98.75 67 ARG A CA 1
ATOM 520 C C . ARG A 1 67 ? -2.579 -0.253 -6.281 1.00 98.75 67 ARG A C 1
ATOM 522 O O . ARG A 1 67 ? -3.230 -1.107 -6.878 1.00 98.75 67 ARG A O 1
ATOM 529 N N . TRP A 1 68 ? -2.529 -0.177 -4.957 1.00 98.62 68 TRP A N 1
ATOM 530 C CA . TRP A 1 68 ? -3.344 -1.008 -4.082 1.00 98.62 68 TRP A CA 1
ATOM 531 C C . TRP A 1 68 ? -4.615 -0.282 -3.673 1.00 98.62 68 TRP A C 1
ATOM 533 O O . TRP A 1 68 ? -4.576 0.859 -3.210 1.00 98.62 68 TRP A O 1
ATOM 543 N N . THR A 1 69 ? -5.751 -0.961 -3.819 1.00 98.06 69 THR A N 1
ATOM 544 C CA . THR A 1 69 ? -7.066 -0.469 -3.395 1.00 98.06 69 THR A CA 1
ATOM 545 C C . THR A 1 69 ? -7.804 -1.503 -2.558 1.00 98.06 69 THR A C 1
ATOM 547 O O . THR A 1 69 ? -7.679 -2.717 -2.749 1.00 98.06 69 THR A O 1
ATOM 550 N N . GLY A 1 70 ? -8.583 -1.010 -1.603 1.00 96.12 70 GLY A N 1
ATOM 551 C CA . GLY A 1 70 ? -9.423 -1.825 -0.740 1.00 96.12 70 GLY A CA 1
ATOM 552 C C . GLY A 1 70 ? -9.793 -1.051 0.512 1.00 96.12 70 GLY A C 1
ATOM 553 O O . GLY A 1 70 ? -10.089 0.141 0.450 1.00 96.12 70 GLY A O 1
ATOM 554 N N . TRP A 1 71 ? -9.782 -1.740 1.644 1.00 96.88 71 TRP A N 1
ATOM 555 C CA . TRP A 1 71 ? -10.280 -1.220 2.907 1.00 96.88 71 TRP A CA 1
ATOM 556 C C . TRP A 1 71 ? -9.350 -1.592 4.052 1.00 96.88 71 TRP A C 1
ATOM 558 O O . TRP A 1 71 ? -8.898 -2.733 4.134 1.00 96.88 71 TRP A O 1
ATOM 568 N N . LEU A 1 72 ? -9.104 -0.639 4.947 1.00 96.81 72 LEU A N 1
ATOM 569 C CA . LEU A 1 72 ? -8.436 -0.850 6.223 1.00 96.81 72 LEU A CA 1
ATOM 570 C C . LEU A 1 72 ? -9.489 -0.997 7.324 1.00 96.81 72 LEU A C 1
ATOM 572 O O . LEU A 1 72 ? -10.307 -0.101 7.519 1.00 96.81 72 LEU A O 1
ATOM 576 N N . VAL A 1 73 ? -9.449 -2.104 8.060 1.00 95.81 73 VAL A N 1
ATOM 577 C CA . VAL A 1 73 ? -10.348 -2.389 9.182 1.00 95.81 73 VAL A CA 1
ATOM 578 C C . VAL A 1 73 ? -9.503 -2.524 10.452 1.00 95.81 73 VAL A C 1
ATOM 580 O O . VAL A 1 73 ? -8.838 -3.547 10.652 1.00 95.81 73 VAL A O 1
ATOM 583 N N . PRO A 1 74 ? -9.470 -1.501 11.319 1.00 94.38 74 PRO A N 1
ATOM 584 C CA . PRO A 1 74 ? -8.679 -1.532 12.538 1.00 94.38 74 PRO A CA 1
ATOM 585 C C . PRO A 1 74 ? -9.326 -2.494 13.556 1.00 94.38 74 PRO A C 1
ATOM 587 O O . PRO A 1 74 ? -10.548 -2.498 13.729 1.00 94.38 74 PRO A O 1
ATOM 590 N N . PRO A 1 75 ? -8.538 -3.313 14.272 1.00 92.56 75 PRO A N 1
ATOM 591 C CA . PRO A 1 75 ? -9.075 -4.207 15.298 1.00 92.56 75 PRO A CA 1
ATOM 592 C C . PRO A 1 75 ? -9.467 -3.483 16.592 1.00 92.56 75 PRO A C 1
ATOM 594 O O . PRO A 1 75 ? -10.204 -4.043 17.399 1.00 92.56 75 PRO A O 1
ATOM 597 N N . VAL A 1 76 ? -8.941 -2.277 16.832 1.00 91.94 76 VAL A N 1
ATOM 598 C CA . VAL A 1 76 ? -9.131 -1.529 18.079 1.00 91.94 76 VAL A CA 1
ATOM 599 C C . VAL A 1 76 ? -9.371 -0.054 17.771 1.00 91.94 76 VAL A C 1
ATOM 601 O O . VAL A 1 76 ? -8.910 0.451 16.752 1.00 91.94 76 VAL A O 1
ATOM 604 N N . THR A 1 77 ? -10.107 0.638 18.637 1.00 93.75 77 THR A N 1
ATOM 605 C CA . THR A 1 77 ? -10.346 2.079 18.495 1.00 93.75 77 THR A CA 1
ATOM 606 C C . THR A 1 77 ? -9.182 2.849 19.100 1.00 93.75 77 THR A C 1
ATOM 608 O O . THR A 1 77 ? -8.742 2.530 20.205 1.00 93.75 77 THR A O 1
ATOM 611 N N . GLY A 1 78 ? -8.721 3.888 18.412 1.00 93.12 78 GLY A N 1
ATOM 612 C CA . GLY A 1 78 ? -7.768 4.850 18.951 1.00 93.12 78 GLY A CA 1
ATOM 613 C C . GLY A 1 78 ? -6.852 5.436 17.886 1.00 93.12 78 GLY A C 1
ATOM 614 O O . GLY A 1 78 ? -7.100 5.312 16.687 1.00 93.12 78 GLY A O 1
ATOM 615 N N . ARG A 1 79 ? -5.766 6.049 18.357 1.00 94.81 79 ARG A N 1
ATOM 616 C CA . ARG A 1 79 ? -4.749 6.668 17.512 1.00 94.81 79 ARG A CA 1
ATOM 617 C C . ARG A 1 79 ? -3.732 5.647 17.008 1.00 94.81 79 ARG A C 1
ATOM 619 O O . ARG A 1 79 ? -3.007 5.048 17.801 1.00 94.81 79 ARG A O 1
ATOM 626 N N . TYR A 1 80 ? -3.672 5.490 15.694 1.00 95.50 80 TYR A N 1
ATOM 627 C CA . TYR A 1 80 ? -2.678 4.701 14.977 1.00 95.50 80 TYR A CA 1
ATOM 628 C C . TYR A 1 80 ? -1.597 5.608 14.390 1.00 95.50 80 TYR A C 1
ATOM 630 O O . TYR A 1 80 ? -1.867 6.760 14.046 1.00 95.50 80 TYR A O 1
ATOM 638 N N . VAL A 1 81 ? -0.390 5.071 14.212 1.00 96.81 81 VAL A N 1
ATOM 639 C CA . VAL A 1 81 ? 0.655 5.693 13.384 1.00 96.81 81 VAL A CA 1
ATOM 640 C C . VAL A 1 81 ? 0.975 4.749 12.237 1.00 96.81 81 VAL A C 1
ATOM 642 O O . VAL A 1 81 ? 1.466 3.650 12.455 1.00 96.81 81 VAL A O 1
ATOM 645 N N . LEU A 1 82 ? 0.653 5.140 11.010 1.00 97.81 82 LEU A N 1
ATOM 646 C CA . LEU A 1 82 ? 1.016 4.395 9.811 1.00 97.81 82 LEU A CA 1
ATOM 647 C C . LEU A 1 82 ? 2.453 4.743 9.432 1.00 97.81 82 LEU A C 1
ATOM 649 O O . LEU A 1 82 ? 2.806 5.917 9.362 1.00 97.81 82 LEU A O 1
ATOM 653 N N . HIS A 1 83 ? 3.262 3.726 9.167 1.00 97.94 83 HIS A N 1
ATOM 654 C CA . HIS A 1 83 ? 4.648 3.847 8.741 1.00 97.94 83 HIS A CA 1
ATOM 655 C C . HIS A 1 83 ? 4.797 3.319 7.326 1.00 97.94 83 HIS A C 1
ATOM 657 O O . HIS A 1 83 ? 4.420 2.180 7.044 1.00 97.94 83 HIS A O 1
ATOM 663 N N . LEU A 1 84 ? 5.385 4.141 6.466 1.00 98.38 84 LEU A N 1
ATOM 664 C CA . LEU A 1 84 ? 5.695 3.801 5.085 1.00 98.38 84 LEU A CA 1
ATOM 665 C C . LEU A 1 84 ? 7.203 3.842 4.909 1.00 98.38 84 LEU A C 1
ATOM 667 O O . LEU A 1 84 ? 7.794 4.908 5.046 1.00 98.38 84 LEU A O 1
ATOM 671 N N . THR A 1 85 ? 7.816 2.696 4.638 1.00 98.38 85 THR A N 1
ATOM 672 C CA . THR A 1 85 ? 9.216 2.627 4.209 1.00 98.38 85 THR A CA 1
ATOM 673 C C . THR A 1 85 ? 9.229 2.394 2.712 1.00 98.38 85 THR A C 1
ATOM 675 O O . THR A 1 85 ? 8.704 1.377 2.261 1.00 98.38 85 THR A O 1
ATOM 678 N N . VAL A 1 86 ? 9.764 3.348 1.958 1.00 98.00 86 VAL A N 1
ATOM 679 C CA . VAL A 1 86 ? 9.592 3.414 0.505 1.00 98.00 86 VAL A CA 1
ATOM 680 C C . VAL A 1 86 ? 10.862 3.842 -0.215 1.00 98.00 86 VAL A C 1
ATOM 682 O O . VAL A 1 86 ? 11.603 4.687 0.282 1.00 98.00 86 VAL A O 1
ATOM 685 N N . ASP A 1 87 ? 11.071 3.239 -1.375 1.00 97.12 87 ASP A N 1
ATOM 686 C CA . ASP A 1 87 ? 12.058 3.585 -2.397 1.00 97.12 87 ASP A CA 1
ATOM 687 C C . ASP A 1 87 ? 11.430 3.155 -3.734 1.00 97.12 87 ASP A C 1
ATOM 689 O O . ASP A 1 87 ? 11.239 1.953 -3.924 1.00 97.12 87 ASP A O 1
ATOM 693 N N . ASP A 1 88 ? 10.925 4.023 -4.612 1.00 96.69 88 ASP A N 1
ATOM 694 C CA . ASP A 1 88 ? 10.963 5.490 -4.602 1.00 96.69 88 ASP A CA 1
ATOM 695 C C . ASP A 1 88 ? 9.653 6.144 -4.082 1.00 96.69 88 ASP A C 1
ATOM 697 O O . ASP A 1 88 ? 9.492 6.440 -2.892 1.00 96.69 88 ASP A O 1
ATOM 701 N N . GLY A 1 89 ? 8.715 6.425 -4.997 1.00 97.81 89 GLY A N 1
ATOM 702 C CA . GLY A 1 89 ? 7.599 7.345 -4.807 1.00 97.81 89 GLY A CA 1
ATOM 703 C C . GLY A 1 89 ? 6.387 6.680 -4.169 1.00 97.81 89 GLY A C 1
ATOM 704 O O . GLY A 1 89 ? 6.096 5.510 -4.416 1.00 97.81 89 GLY A O 1
ATOM 705 N N . VAL A 1 90 ? 5.635 7.435 -3.367 1.00 98.56 90 VAL A N 1
ATOM 706 C CA . VAL A 1 90 ? 4.448 6.937 -2.673 1.00 98.56 90 VAL A CA 1
ATOM 707 C C . VAL A 1 90 ? 3.361 7.993 -2.529 1.00 98.56 90 VAL A C 1
ATOM 709 O O . VAL A 1 90 ? 3.620 9.170 -2.276 1.00 98.56 90 VAL A O 1
ATOM 712 N N . ARG A 1 91 ? 2.106 7.558 -2.617 1.00 98.75 91 ARG A N 1
ATOM 713 C CA . ARG A 1 91 ? 0.953 8.330 -2.152 1.00 98.75 91 ARG A CA 1
ATOM 714 C C . ARG A 1 91 ? 0.027 7.449 -1.326 1.00 98.75 91 ARG A C 1
ATOM 716 O O . ARG A 1 91 ? -0.235 6.302 -1.683 1.00 98.75 91 ARG A O 1
ATOM 723 N N . LEU A 1 92 ? -0.492 7.994 -0.231 1.00 98.75 92 LEU A N 1
ATOM 724 C CA . LEU A 1 92 ? -1.430 7.304 0.653 1.00 98.75 92 LEU A CA 1
ATOM 725 C C . LEU A 1 92 ? -2.725 8.103 0.765 1.00 98.75 92 LEU A C 1
ATOM 727 O O . LEU A 1 92 ? -2.708 9.263 1.174 1.00 98.75 92 LEU A O 1
ATOM 731 N N . TRP A 1 93 ? -3.850 7.441 0.505 1.00 98.69 93 TRP A N 1
ATOM 732 C CA . TRP A 1 93 ? -5.178 7.928 0.846 1.00 98.69 93 TRP A CA 1
ATOM 733 C C . TRP A 1 93 ? -5.852 6.996 1.838 1.00 98.69 93 TRP A C 1
ATOM 735 O O . TRP A 1 93 ? -5.828 5.774 1.676 1.00 98.69 93 TRP A O 1
ATOM 745 N N . LEU A 1 94 ? -6.536 7.592 2.805 1.00 98.25 94 LEU A N 1
ATOM 746 C CA . LEU A 1 94 ? -7.412 6.892 3.731 1.00 98.25 94 LEU A CA 1
ATOM 747 C C . LEU A 1 94 ? -8.701 7.688 3.873 1.00 98.25 94 LEU A C 1
ATOM 749 O O . LEU A 1 94 ? -8.663 8.910 4.012 1.00 98.25 94 LEU A O 1
ATOM 753 N N . ASP A 1 95 ? -9.839 7.006 3.808 1.00 95.81 95 ASP A N 1
ATOM 754 C CA . ASP A 1 95 ? -11.156 7.647 3.847 1.00 95.81 95 ASP A CA 1
ATOM 755 C C . ASP A 1 95 ? -11.297 8.772 2.808 1.00 95.81 95 ASP A C 1
ATOM 757 O O . ASP A 1 95 ? -11.791 9.864 3.077 1.00 95.81 95 ASP A O 1
ATOM 761 N N . GLN A 1 96 ? -10.778 8.509 1.601 1.00 95.06 96 GLN A N 1
ATOM 762 C CA . GLN A 1 96 ? -10.755 9.437 0.460 1.00 95.06 96 GLN A CA 1
ATOM 763 C C . GLN A 1 96 ? -9.918 10.714 0.677 1.00 95.06 96 GLN A C 1
ATOM 765 O O . GLN A 1 96 ? -9.857 11.562 -0.213 1.00 95.06 96 GLN A O 1
ATOM 770 N N . ARG A 1 97 ? -9.214 10.848 1.807 1.00 97.69 97 ARG A N 1
ATOM 771 C CA . ARG A 1 97 ? -8.305 11.965 2.094 1.00 97.69 97 ARG A CA 1
ATOM 772 C C . ARG A 1 97 ? -6.877 11.581 1.744 1.00 97.69 97 ARG A C 1
ATOM 774 O O . ARG A 1 97 ? -6.425 10.509 2.133 1.00 97.69 97 ARG A O 1
ATOM 781 N N . LEU A 1 98 ? -6.171 12.456 1.032 1.00 98.25 98 LEU A N 1
ATOM 782 C CA . LEU A 1 98 ? -4.738 12.316 0.771 1.00 98.25 98 LEU A CA 1
ATOM 783 C C . LEU A 1 98 ? -3.966 12.628 2.058 1.00 98.25 98 LEU A C 1
ATOM 785 O O . LEU A 1 98 ? -4.075 13.734 2.581 1.00 98.25 98 LEU A O 1
ATOM 789 N N . LEU A 1 99 ? -3.232 11.646 2.579 1.00 98.44 99 LEU A N 1
ATOM 790 C CA . LEU A 1 99 ? -2.487 11.761 3.834 1.00 98.44 99 LEU A CA 1
ATOM 791 C C . LEU A 1 99 ? -0.972 11.882 3.634 1.00 98.44 99 LEU A C 1
ATOM 793 O O . LEU A 1 99 ? -0.295 12.448 4.485 1.00 98.44 99 LEU A O 1
ATOM 797 N N . LEU A 1 100 ? -0.447 11.339 2.535 1.00 98.56 100 LEU A N 1
ATOM 798 C CA . LEU A 1 100 ? 0.960 11.444 2.151 1.00 98.56 100 LEU A CA 1
ATOM 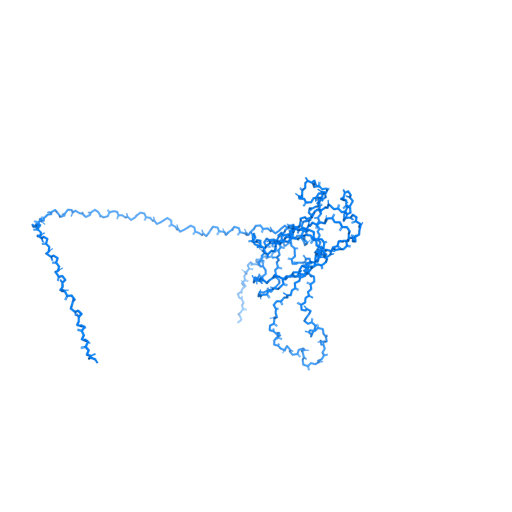799 C C . LEU A 1 100 ? 1.054 11.569 0.634 1.00 98.56 100 LEU A C 1
ATOM 801 O O . LEU A 1 100 ? 0.417 10.787 -0.076 1.00 98.56 100 LEU A O 1
ATOM 805 N N . GLU A 1 101 ? 1.872 12.503 0.157 1.00 98.25 101 GLU A N 1
ATOM 806 C CA . GLU A 1 101 ? 2.180 12.677 -1.259 1.00 98.25 101 GLU A CA 1
ATOM 807 C C . GLU A 1 101 ? 3.671 12.937 -1.473 1.00 98.25 101 GLU A C 1
ATOM 809 O O . GLU A 1 101 ? 4.150 14.054 -1.325 1.00 98.25 101 GLU A O 1
ATOM 814 N N . GLU A 1 102 ? 4.394 11.890 -1.854 1.00 98.06 102 GLU A N 1
ATOM 815 C CA . GLU A 1 102 ? 5.820 11.930 -2.173 1.00 98.06 102 GLU A CA 1
ATOM 816 C C . GLU A 1 102 ? 6.025 11.240 -3.522 1.00 98.06 102 GLU A C 1
ATOM 818 O O . GLU A 1 102 ? 6.465 10.098 -3.606 1.00 98.06 102 GLU A O 1
ATOM 823 N N . TRP A 1 103 ? 5.630 11.914 -4.604 1.00 97.44 103 TRP A N 1
ATOM 824 C CA . TRP A 1 103 ? 5.661 11.362 -5.964 1.00 97.44 103 TRP A CA 1
ATOM 825 C C . TRP A 1 103 ? 6.891 11.839 -6.743 1.00 97.44 103 TRP A C 1
ATOM 827 O O . TRP A 1 103 ? 6.794 12.622 -7.688 1.00 97.44 103 TRP A O 1
ATOM 837 N N . ARG A 1 104 ? 8.066 11.419 -6.277 1.00 96.81 104 ARG A N 1
ATOM 838 C CA . ARG A 1 104 ? 9.377 11.755 -6.847 1.00 96.81 104 ARG A CA 1
ATOM 839 C C . ARG A 1 104 ? 10.355 10.604 -6.629 1.00 96.81 104 ARG A C 1
ATOM 841 O O . ARG A 1 104 ? 10.139 9.794 -5.731 1.00 96.81 104 ARG A O 1
ATOM 848 N N . GLY A 1 105 ? 11.439 10.584 -7.4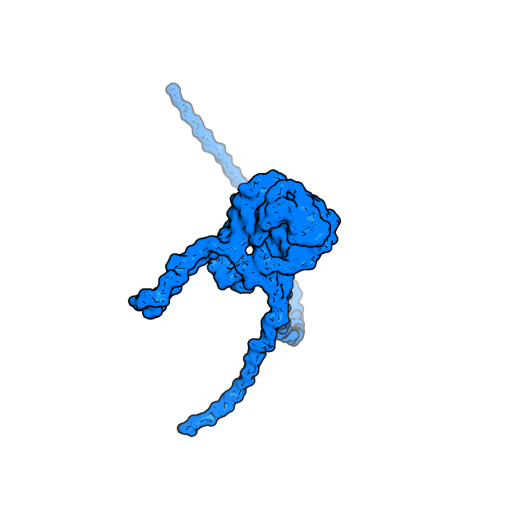02 1.00 95.69 105 GLY A N 1
ATOM 849 C CA . GLY A 1 105 ? 12.575 9.701 -7.135 1.00 95.69 105 GLY A CA 1
ATOM 850 C C . GLY A 1 105 ? 13.224 10.038 -5.791 1.00 95.69 105 GLY A C 1
ATOM 851 O O . GLY A 1 105 ? 13.396 11.221 -5.456 1.00 95.69 105 GLY A O 1
ATOM 852 N N . GLN A 1 106 ? 13.545 9.015 -5.009 1.00 96.06 106 GLN A N 1
ATOM 853 C CA . GLN A 1 106 ? 14.172 9.143 -3.702 1.00 96.06 106 GLN A CA 1
ATOM 854 C C . GLN A 1 106 ? 14.764 7.821 -3.232 1.00 96.06 106 GLN A C 1
ATOM 856 O O . GLN A 1 106 ? 14.163 6.774 -3.400 1.00 96.06 106 GLN A O 1
ATOM 861 N N . TYR A 1 107 ? 15.872 7.905 -2.505 1.00 96.00 107 TYR A N 1
ATOM 862 C CA . TYR A 1 107 ? 16.382 6.762 -1.756 1.00 96.00 107 TYR A CA 1
ATOM 863 C C . TYR A 1 107 ? 15.398 6.313 -0.671 1.00 96.00 107 TYR A C 1
ATOM 865 O O . TYR A 1 107 ? 14.542 7.091 -0.230 1.00 96.00 107 TYR A O 1
ATOM 873 N N . LEU A 1 108 ? 15.625 5.103 -0.161 1.00 97.25 108 LEU A N 1
ATOM 874 C CA . LEU A 1 108 ? 14.975 4.537 1.018 1.00 97.25 108 LEU A CA 1
ATOM 875 C C . LEU A 1 108 ? 14.641 5.57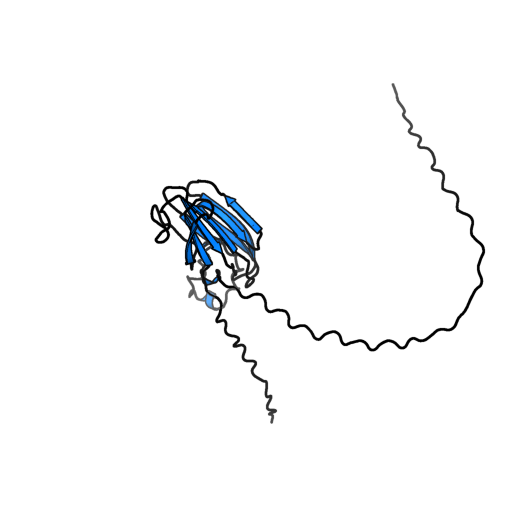6 2.102 1.00 97.25 108 LEU A C 1
ATOM 877 O O . LEU A 1 108 ? 15.499 6.046 2.853 1.00 97.25 108 LEU A O 1
ATOM 881 N N . SER A 1 109 ? 13.354 5.887 2.202 1.00 98.00 109 SER A N 1
ATOM 882 C CA . SER A 1 109 ? 12.801 6.915 3.079 1.00 98.00 109 SER A CA 1
ATOM 883 C C . SER A 1 109 ? 11.702 6.338 3.966 1.00 98.00 109 SER A C 1
ATOM 885 O O . SER A 1 109 ? 11.034 5.365 3.612 1.00 98.00 109 SER A O 1
ATOM 887 N N . VAL A 1 110 ? 11.511 6.926 5.152 1.00 97.94 110 VAL A N 1
ATOM 888 C CA . VAL A 1 110 ? 10.490 6.495 6.118 1.00 97.94 110 VAL A CA 1
ATOM 889 C C . VAL A 1 110 ? 9.557 7.649 6.455 1.00 97.94 110 VAL A C 1
ATOM 891 O O . VAL A 1 110 ? 9.992 8.674 6.971 1.00 97.94 110 VAL A O 1
ATOM 894 N N . TYR A 1 111 ? 8.260 7.436 6.250 1.00 98.44 111 TYR A N 1
ATOM 895 C CA . TYR A 1 111 ? 7.201 8.390 6.566 1.00 98.44 111 TYR A CA 1
ATOM 896 C C . TYR A 1 111 ? 6.315 7.878 7.691 1.00 98.44 111 TYR A C 1
ATOM 898 O O . TYR A 1 111 ? 6.155 6.669 7.874 1.00 98.44 111 TYR A O 1
ATOM 906 N N . GLN A 1 112 ? 5.731 8.811 8.442 1.00 97.75 112 GLN A N 1
ATOM 907 C CA . GLN A 1 112 ? 4.811 8.523 9.538 1.00 97.75 112 GLN A CA 1
ATOM 908 C C . GLN A 1 112 ? 3.549 9.366 9.396 1.00 97.75 112 GLN A C 1
ATOM 910 O O . GLN A 1 112 ? 3.628 10.579 9.217 1.00 97.75 112 GLN A O 1
ATOM 915 N N . VAL A 1 113 ? 2.387 8.731 9.512 1.00 97.69 113 VAL A N 1
ATOM 916 C CA . VAL A 1 113 ? 1.083 9.387 9.396 1.00 97.69 113 VAL A CA 1
ATOM 917 C C . VAL A 1 113 ? 0.209 8.953 10.565 1.00 97.69 113 VAL A C 1
ATOM 919 O O . VAL A 1 113 ? -0.159 7.785 10.674 1.00 97.69 113 VAL A O 1
ATOM 922 N N . ALA A 1 114 ? -0.136 9.886 11.449 1.00 97.19 114 ALA A N 1
ATOM 923 C CA . ALA A 1 114 ? -1.035 9.605 12.563 1.00 97.19 114 ALA A CA 1
ATOM 924 C C . ALA A 1 114 ? -2.505 9.716 12.131 1.00 97.19 114 ALA A C 1
ATOM 926 O O . ALA A 1 114 ? -2.891 10.710 11.518 1.00 97.19 114 ALA A O 1
ATOM 927 N N . VAL A 1 115 ? -3.326 8.727 12.487 1.00 97.31 115 VAL A N 1
ATOM 928 C CA . VAL A 1 115 ? -4.763 8.681 12.171 1.00 97.31 115 VAL A CA 1
ATOM 929 C C . VAL A 1 115 ? -5.566 8.139 13.350 1.00 97.31 115 VAL A C 1
ATOM 931 O O . VAL A 1 115 ? -5.119 7.228 14.043 1.00 97.31 115 VAL A O 1
ATOM 934 N N . ASP A 1 116 ? -6.766 8.671 13.567 1.00 96.88 116 ASP A N 1
ATOM 935 C CA . ASP A 1 116 ? -7.706 8.153 14.563 1.00 96.88 116 ASP A CA 1
ATOM 936 C C . ASP A 1 116 ? -8.713 7.226 13.884 1.00 96.88 116 ASP A C 1
ATOM 938 O O . ASP A 1 116 ? -9.433 7.639 12.974 1.00 96.88 116 ASP A O 1
ATOM 942 N N . LEU A 1 117 ? -8.759 5.968 14.322 1.00 96.38 117 LEU A N 1
ATOM 943 C CA . LEU A 1 117 ? -9.584 4.933 13.706 1.00 96.38 117 LEU A CA 1
ATOM 944 C C . LEU A 1 117 ? -10.515 4.279 14.731 1.00 96.38 117 LEU A C 1
ATOM 946 O O . LEU A 1 117 ? -10.181 4.152 15.910 1.00 96.38 117 LEU A O 1
ATOM 950 N N . GLN A 1 118 ? -11.685 3.840 14.274 1.00 96.31 118 GLN A N 1
ATOM 951 C CA . GLN A 1 118 ? -12.692 3.148 15.079 1.00 96.31 118 GLN A CA 1
ATOM 952 C C . GLN A 1 118 ? -12.687 1.653 14.769 1.00 96.31 118 GLN A C 1
ATOM 954 O O . GLN A 1 118 ? -12.779 1.267 13.604 1.00 96.31 118 GLN A O 1
ATOM 959 N N . ALA A 1 119 ? -12.615 0.815 15.808 1.00 92.00 119 ALA A N 1
ATOM 960 C CA . ALA A 1 119 ? -12.603 -0.640 15.684 1.00 92.00 119 ALA A CA 1
ATOM 961 C C . ALA A 1 119 ? -13.744 -1.148 14.791 1.00 92.00 119 ALA A C 1
ATOM 963 O O . ALA A 1 119 ? -14.902 -0.778 14.981 1.00 92.00 119 ALA A O 1
ATOM 964 N N . GLY A 1 120 ? -13.420 -2.015 13.830 1.00 91.38 120 GLY A N 1
ATOM 965 C CA . GLY A 1 120 ? -14.397 -2.632 12.930 1.00 91.38 120 GLY A CA 1
ATOM 966 C C . GLY A 1 120 ? -14.979 -1.706 11.854 1.00 91.38 120 GLY A C 1
ATOM 967 O O . GLY A 1 120 ? -15.679 -2.194 10.968 1.00 91.38 120 GLY A O 1
ATOM 968 N N . HIS A 1 121 ? -14.682 -0.403 11.880 1.00 93.69 121 HIS A N 1
ATOM 969 C CA . HIS A 1 121 ? -15.056 0.505 10.802 1.00 93.69 121 HIS A CA 1
ATOM 970 C C . HIS A 1 121 ? -14.125 0.304 9.603 1.00 93.69 121 HIS A C 1
ATOM 972 O O . HIS A 1 121 ? -12.906 0.326 9.749 1.00 93.69 121 HIS A O 1
ATOM 978 N N . ALA A 1 122 ? -14.682 0.104 8.412 1.00 94.56 122 ALA A N 1
ATOM 979 C CA . ALA A 1 122 ? -13.884 -0.057 7.205 1.00 94.56 122 ALA A CA 1
ATOM 980 C C . ALA A 1 122 ? -13.605 1.299 6.562 1.00 94.56 122 ALA A C 1
ATOM 982 O O . ALA A 1 122 ? -14.522 1.982 6.113 1.00 94.56 122 ALA A O 1
ATOM 983 N N . TYR A 1 123 ? -12.329 1.652 6.468 1.00 96.31 123 TYR A N 1
ATOM 984 C CA . TYR A 1 123 ? -11.867 2.881 5.839 1.00 96.31 123 TYR A CA 1
ATOM 985 C C . TYR A 1 123 ? -11.369 2.581 4.422 1.00 96.31 123 TYR A C 1
ATOM 987 O O . TYR A 1 123 ? -10.475 1.741 4.285 1.00 96.31 123 TYR A O 1
ATOM 995 N N . PRO A 1 124 ? -11.886 3.243 3.368 1.00 96.88 124 PRO A N 1
ATOM 996 C CA . PRO A 1 124 ? -11.331 3.119 2.026 1.00 96.88 124 PRO A CA 1
ATOM 997 C C . PRO A 1 124 ? -9.838 3.448 2.047 1.00 96.88 124 PRO A C 1
ATOM 999 O O . PRO A 1 124 ? -9.451 4.531 2.484 1.00 96.88 124 PRO A O 1
ATOM 1002 N N . LEU A 1 125 ? -9.010 2.522 1.580 1.00 98.06 125 LEU A N 1
ATOM 1003 C CA . LEU A 1 125 ? -7.560 2.649 1.535 1.00 98.06 125 LEU A CA 1
ATOM 1004 C C . LEU A 1 125 ? -7.111 2.613 0.075 1.00 98.06 125 LEU A C 1
ATOM 1006 O O . LEU A 1 125 ? -7.454 1.689 -0.669 1.00 98.06 125 LEU A O 1
ATOM 1010 N N . ARG A 1 126 ? -6.309 3.602 -0.317 1.00 98.56 126 ARG A N 1
ATOM 1011 C CA . ARG A 1 126 ? -5.554 3.578 -1.570 1.00 98.56 126 ARG A CA 1
ATOM 1012 C C . ARG A 1 126 ? -4.095 3.869 -1.264 1.00 98.56 126 ARG A C 1
ATOM 1014 O O . ARG A 1 126 ? -3.796 4.867 -0.618 1.00 98.56 126 ARG A O 1
ATOM 1021 N N . LEU A 1 127 ? -3.208 3.014 -1.746 1.00 98.75 127 LEU A N 1
ATOM 1022 C CA . LEU A 1 127 ? -1.770 3.236 -1.705 1.00 98.75 127 LEU A CA 1
ATOM 1023 C C . LEU A 1 127 ? -1.246 3.139 -3.129 1.00 98.75 127 LEU A C 1
ATOM 1025 O O . LEU A 1 127 ? -1.526 2.171 -3.830 1.00 98.75 127 LEU A O 1
ATOM 1029 N N . GLU A 1 128 ? -0.517 4.153 -3.555 1.00 98.75 128 GLU A N 1
ATOM 1030 C CA . GLU A 1 128 ? 0.161 4.180 -4.842 1.00 98.75 128 GLU A CA 1
ATOM 1031 C C . GLU A 1 128 ? 1.663 4.200 -4.616 1.00 98.75 128 GLU A C 1
ATOM 1033 O O . GLU A 1 128 ? 2.138 4.875 -3.706 1.00 98.75 128 GLU A O 1
ATOM 1038 N N . TYR A 1 129 ? 2.384 3.469 -5.454 1.00 98.69 129 TYR A N 1
ATOM 1039 C CA . TYR A 1 129 ? 3.833 3.349 -5.436 1.00 98.69 129 TYR A CA 1
ATOM 1040 C C . TYR A 1 129 ? 4.383 3.528 -6.849 1.00 98.69 129 TYR A C 1
ATOM 1042 O O . TYR A 1 129 ? 3.754 3.089 -7.816 1.00 98.69 129 TYR A O 1
ATOM 1050 N N . CYS A 1 130 ? 5.548 4.155 -6.951 1.00 98.06 130 CYS A N 1
ATOM 1051 C CA . CYS A 1 130 ? 6.294 4.330 -8.187 1.00 98.06 130 CYS A CA 1
ATOM 1052 C C . CYS A 1 130 ? 7.732 3.888 -7.965 1.00 98.06 130 CYS A C 1
ATOM 1054 O O . CYS A 1 130 ? 8.355 4.341 -7.007 1.00 98.06 130 CYS A O 1
ATOM 1056 N N . GLN A 1 131 ? 8.245 3.058 -8.868 1.00 97.56 131 GLN A N 1
ATOM 1057 C CA . GLN A 1 131 ? 9.661 2.756 -8.959 1.00 97.56 131 GLN A CA 1
ATOM 1058 C C . GLN A 1 131 ? 10.260 3.449 -10.173 1.00 97.56 131 GLN A C 1
ATOM 1060 O O . GLN A 1 131 ? 9.867 3.152 -11.303 1.00 97.56 131 GLN A O 1
ATOM 1065 N N . TYR A 1 132 ? 11.254 4.310 -9.965 1.00 96.12 132 TYR A N 1
ATOM 1066 C CA . TYR A 1 132 ? 11.976 4.958 -11.056 1.00 96.12 132 TYR A CA 1
ATOM 1067 C C . TYR A 1 132 ? 13.135 4.084 -11.526 1.00 96.12 132 TYR A C 1
ATOM 1069 O O . TYR A 1 132 ? 13.191 3.752 -12.715 1.00 96.12 132 TYR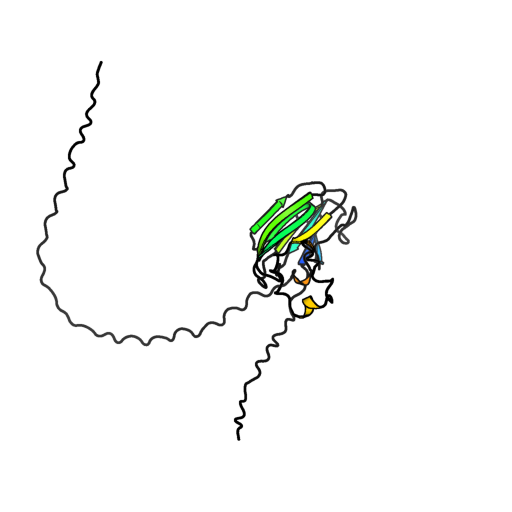 A O 1
ATOM 1077 N N . SER A 1 133 ? 14.034 3.684 -10.619 1.00 93.50 133 SER A N 1
ATOM 1078 C CA . SER A 1 133 ? 15.275 2.970 -10.963 1.00 93.50 133 SER A CA 1
ATOM 1079 C C . SER A 1 133 ? 15.910 2.238 -9.776 1.00 93.50 133 SER A C 1
ATOM 1081 O O . SER A 1 133 ? 15.606 2.554 -8.638 1.00 93.50 133 SER A O 1
ATOM 1083 N N . ALA A 1 134 ? 16.870 1.346 -10.046 1.00 92.19 134 ALA A N 1
ATOM 1084 C CA . ALA A 1 134 ? 17.645 0.622 -9.032 1.00 92.19 134 ALA A CA 1
ATOM 1085 C C . ALA A 1 134 ? 16.770 -0.252 -8.109 1.00 92.19 134 ALA A C 1
ATOM 1087 O O . ALA A 1 134 ? 15.863 -0.938 -8.588 1.00 92.19 134 ALA A O 1
ATOM 1088 N N . THR A 1 135 ? 17.089 -0.289 -6.815 1.00 91.56 135 THR A N 1
ATOM 1089 C CA . THR A 1 135 ? 16.443 -1.146 -5.818 1.00 91.56 135 THR A CA 1
ATOM 1090 C C . THR A 1 135 ? 15.064 -0.642 -5.426 1.00 91.56 135 THR A C 1
ATOM 1092 O O . THR A 1 135 ? 14.801 0.551 -5.475 1.00 91.56 135 THR A O 1
ATOM 1095 N N . THR A 1 136 ? 14.200 -1.548 -4.980 1.00 95.31 136 THR A N 1
ATOM 1096 C CA . THR A 1 136 ? 12.821 -1.239 -4.589 1.00 95.31 136 THR A CA 1
ATOM 1097 C C . THR A 1 136 ? 12.606 -1.478 -3.103 1.00 95.31 136 THR A C 1
ATOM 1099 O O . THR A 1 136 ? 13.103 -2.447 -2.532 1.00 95.31 136 THR A O 1
ATOM 1102 N N . ARG A 1 137 ? 11.771 -0.658 -2.468 1.00 97.62 137 ARG A N 1
ATOM 1103 C CA . ARG A 1 137 ? 11.193 -0.996 -1.166 1.00 97.62 137 ARG A CA 1
ATOM 1104 C C . ARG A 1 137 ? 9.792 -0.431 -1.059 1.00 97.62 137 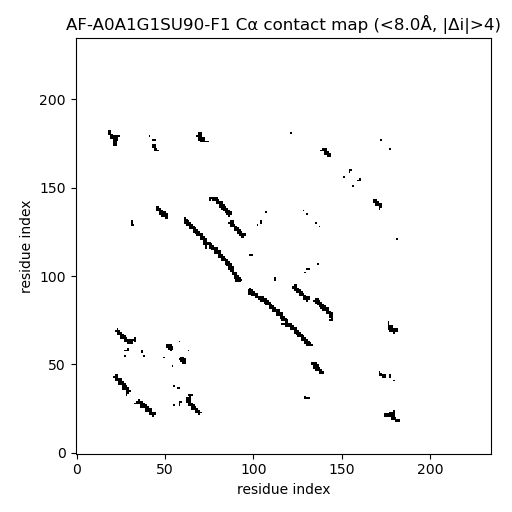ARG A C 1
ATOM 1106 O O . ARG A 1 137 ? 9.558 0.735 -1.354 1.00 97.62 137 ARG A O 1
ATOM 1113 N N . LEU A 1 138 ? 8.873 -1.238 -0.545 1.00 98.31 138 LEU A N 1
ATOM 1114 C CA . LEU A 1 138 ? 7.589 -0.765 -0.052 1.00 98.31 138 LEU A CA 1
ATOM 1115 C C . LEU A 1 138 ? 7.186 -1.572 1.175 1.00 98.31 138 LEU A C 1
ATOM 1117 O O . LEU A 1 138 ? 6.920 -2.764 1.087 1.00 98.31 138 LEU A O 1
ATOM 1121 N N . LEU A 1 139 ? 7.044 -0.909 2.312 1.00 98.50 139 LEU A N 1
ATOM 1122 C CA . LEU A 1 139 ? 6.495 -1.508 3.519 1.00 98.50 139 LEU A CA 1
ATOM 1123 C C . LEU A 1 139 ? 5.464 -0.575 4.143 1.00 98.50 139 LEU A C 1
ATOM 1125 O O . LEU A 1 139 ? 5.797 0.547 4.518 1.00 98.50 139 LEU A O 1
ATOM 1129 N N . LEU A 1 140 ? 4.244 -1.081 4.330 1.00 98.56 140 LEU A N 1
ATOM 1130 C CA . LEU A 1 140 ? 3.227 -0.479 5.184 1.00 98.56 140 LEU A CA 1
ATOM 1131 C C . LEU A 1 140 ? 3.163 -1.233 6.516 1.00 98.56 140 LEU A C 1
ATOM 1133 O O . LEU A 1 140 ? 2.731 -2.386 6.608 1.00 98.56 140 LEU A O 1
ATOM 1137 N N . SER A 1 141 ? 3.545 -0.541 7.578 1.00 97.62 141 SER A N 1
ATOM 1138 C CA . SER A 1 141 ? 3.390 -1.007 8.954 1.00 97.62 141 SER A CA 1
ATOM 1139 C C . SER A 1 141 ? 2.585 -0.002 9.765 1.00 97.62 141 SER A C 1
ATOM 1141 O O . SER A 1 141 ? 2.347 1.121 9.326 1.00 97.62 141 SER A O 1
ATOM 1143 N N . TRP A 1 142 ? 2.110 -0.407 10.934 1.00 96.19 142 TRP A N 1
ATOM 1144 C CA . TRP A 1 142 ? 1.381 0.478 11.828 1.00 96.19 142 TRP A CA 1
ATOM 1145 C C . TRP A 1 142 ? 1.818 0.315 13.276 1.00 96.19 142 TRP A C 1
ATOM 1147 O O . TRP A 1 142 ? 2.209 -0.770 13.707 1.00 96.19 142 TRP A O 1
ATOM 1157 N N . GLU A 1 143 ? 1.725 1.399 14.028 1.00 93.75 143 GLU A N 1
ATOM 1158 C CA . GLU A 1 143 ? 1.709 1.377 15.478 1.00 93.75 143 GLU A CA 1
ATOM 1159 C C . GLU A 1 143 ? 0.265 1.470 15.947 1.00 93.75 143 GLU A C 1
ATOM 1161 O O . GLU A 1 143 ? -0.498 2.331 15.497 1.00 93.75 143 GLU A O 1
ATOM 1166 N N . ARG A 1 144 ? -0.132 0.533 16.810 1.00 90.50 144 ARG A N 1
ATOM 1167 C CA . ARG A 1 144 ? -1.502 0.451 17.324 1.00 90.50 144 ARG A CA 1
ATOM 1168 C C . ARG A 1 144 ? -1.653 1.319 18.576 1.00 90.50 144 ARG A C 1
ATOM 1170 O O . ARG A 1 144 ? -0.671 1.512 19.297 1.00 90.50 144 ARG A O 1
ATOM 1177 N N . PRO A 1 145 ? -2.877 1.779 18.892 1.00 87.69 145 PRO A N 1
ATOM 1178 C CA . PRO A 1 145 ? -3.146 2.437 20.161 1.00 87.69 145 PRO A CA 1
ATOM 1179 C C . PRO A 1 145 ? -2.683 1.539 21.308 1.00 87.69 145 PRO A C 1
ATOM 1181 O O . PRO A 1 145 ? -2.986 0.341 21.317 1.00 87.69 145 PRO A O 1
ATOM 1184 N N . ARG A 1 146 ? -1.977 2.111 22.291 1.00 76.06 146 ARG A N 1
ATOM 1185 C CA . ARG A 1 146 ? -1.711 1.403 23.546 1.00 76.06 146 ARG A CA 1
ATOM 1186 C C . ARG A 1 146 ? -3.060 1.069 24.169 1.00 76.06 146 ARG A C 1
ATOM 1188 O O . ARG A 1 146 ? -3.781 1.968 24.598 1.00 76.06 146 ARG A O 1
ATOM 1195 N N . GLN A 1 147 ? -3.411 -0.211 24.200 1.00 65.38 147 GLN A N 1
ATOM 1196 C CA . GLN A 1 147 ? -4.515 -0.638 25.042 1.00 65.38 147 GLN A CA 1
ATOM 1197 C C . GLN A 1 147 ? -4.067 -0.445 26.491 1.00 65.38 147 GLN A C 1
ATOM 1199 O O . GLN A 1 147 ? -2.930 -0.810 26.808 1.00 65.38 147 GLN A O 1
ATOM 1204 N N . PRO A 1 148 ? -4.905 0.136 27.368 1.00 56.56 148 PRO A N 1
ATOM 1205 C CA . PRO A 1 148 ? -4.687 -0.006 28.798 1.00 56.56 148 PRO A CA 1
ATOM 1206 C C . PRO A 1 148 ? -4.532 -1.501 29.045 1.00 56.56 148 PRO A C 1
ATOM 1208 O O . PRO A 1 148 ? -5.402 -2.263 28.618 1.00 56.56 148 PRO A O 1
ATOM 1211 N N . GLU A 1 149 ? -3.397 -1.909 29.616 1.00 54.81 149 GLU A N 1
ATOM 1212 C CA . GLU A 1 149 ? -3.132 -3.295 29.992 1.00 54.81 149 GLU A CA 1
ATOM 1213 C C . GLU A 1 149 ? -4.411 -3.834 30.630 1.00 54.81 149 GLU A C 1
ATOM 1215 O O . GLU A 1 149 ? -4.877 -3.286 31.633 1.00 54.81 149 GLU A O 1
ATOM 1220 N N . ALA A 1 150 ? -5.071 -4.782 29.954 1.00 51.06 150 ALA A N 1
ATOM 1221 C CA . ALA A 1 150 ? -6.330 -5.319 30.436 1.00 51.06 150 ALA A CA 1
ATOM 1222 C C . ALA A 1 150 ? -6.056 -5.790 31.859 1.00 51.06 150 ALA A C 1
ATOM 1224 O O . ALA A 1 150 ? -5.195 -6.653 32.036 1.00 51.06 150 ALA A O 1
ATOM 1225 N N . GLN A 1 151 ? -6.710 -5.131 32.827 1.00 45.34 151 GLN A N 1
ATOM 1226 C CA . GLN A 1 151 ? -6.530 -5.321 34.263 1.00 45.34 151 GLN A CA 1
ATOM 1227 C C . GLN A 1 151 ? -6.107 -6.750 34.534 1.00 45.34 151 GLN A C 1
ATOM 1229 O O . GLN A 1 151 ? -6.872 -7.656 34.197 1.00 45.34 151 GLN A O 1
ATOM 1234 N N . ALA A 1 152 ? -4.882 -6.905 35.050 1.00 49.38 152 ALA A N 1
ATOM 1235 C CA . ALA A 1 152 ? -4.246 -8.164 35.394 1.00 49.38 152 ALA A CA 1
ATOM 1236 C C . ALA A 1 152 ? -5.301 -9.222 35.724 1.00 49.38 152 ALA A C 1
ATOM 1238 O O . ALA A 1 152 ? -5.860 -9.262 36.822 1.00 49.38 152 ALA A O 1
ATOM 1239 N N . SER A 1 153 ? -5.637 -10.044 34.727 1.00 54.47 153 SER A N 1
ATOM 1240 C CA . SER A 1 153 ? -6.505 -11.181 34.975 1.00 54.47 153 SER A CA 1
ATOM 1241 C C . SER A 1 153 ? -5.761 -12.074 35.964 1.00 54.47 153 SER A C 1
ATOM 1243 O O . SER A 1 153 ? -4.531 -12.087 35.982 1.00 54.47 153 SER A O 1
ATOM 1245 N N . TRP A 1 154 ? -6.463 -12.858 36.774 1.00 57.62 154 TRP A N 1
ATOM 1246 C CA . TRP A 1 154 ? -5.836 -13.799 37.714 1.00 57.62 154 TRP A CA 1
ATOM 1247 C C . TRP A 1 154 ? -4.795 -14.741 37.058 1.00 57.62 154 TRP A C 1
ATOM 1249 O O . TRP A 1 154 ? -3.992 -15.350 37.759 1.00 57.62 154 TRP A O 1
ATOM 1259 N N . ARG A 1 155 ? -4.762 -14.835 35.718 1.00 53.88 155 ARG A N 1
ATOM 1260 C CA . ARG A 1 155 ? -3.738 -15.541 34.932 1.00 53.88 155 ARG A CA 1
ATOM 1261 C C . ARG A 1 155 ? -2.369 -14.844 34.893 1.00 53.88 155 ARG A C 1
ATOM 1263 O O . ARG A 1 155 ? -1.371 -15.522 34.683 1.00 53.88 155 ARG A O 1
ATOM 1270 N N . THR A 1 156 ? -2.297 -13.534 35.130 1.00 57.38 156 THR A N 1
ATOM 1271 C CA . THR A 1 156 ? -1.045 -12.755 35.139 1.00 57.38 156 THR A CA 1
ATOM 1272 C C . THR A 1 156 ? -0.264 -12.927 36.453 1.00 57.38 156 THR A C 1
ATOM 1274 O O . THR A 1 156 ? 0.947 -12.740 36.479 1.00 57.38 156 THR A O 1
ATOM 1277 N N . LEU A 1 157 ? -0.925 -13.355 37.539 1.00 54.91 157 LEU A N 1
ATOM 1278 C CA . LEU A 1 157 ? -0.329 -13.479 38.880 1.00 54.91 157 LEU A CA 1
ATOM 1279 C C . LEU A 1 157 ? 0.557 -14.724 39.088 1.00 54.91 157 LEU A C 1
ATOM 1281 O O . LEU A 1 157 ? 1.227 -14.815 40.110 1.00 54.91 157 LEU A O 1
ATOM 1285 N N . TRP A 1 158 ? 0.608 -15.656 38.129 1.00 56.72 158 TRP A N 1
ATOM 1286 C CA . TRP A 1 158 ? 1.367 -16.914 38.258 1.00 56.72 158 TRP A CA 1
ATOM 1287 C C . TRP A 1 158 ? 2.443 -17.112 37.182 1.00 56.72 158 TRP A C 1
ATOM 1289 O O . TRP A 1 158 ? 2.861 -18.236 36.926 1.00 56.72 158 TRP A O 1
ATOM 1299 N N . GLY A 1 159 ? 2.898 -16.036 36.532 1.00 55.00 159 GLY A N 1
ATOM 1300 C CA . GLY A 1 159 ? 4.085 -16.083 35.666 1.00 55.00 159 GLY A CA 1
ATOM 1301 C C . GLY A 1 159 ? 3.967 -16.953 34.405 1.00 55.00 159 GLY A C 1
ATOM 1302 O O . GLY A 1 159 ? 4.985 -17.269 33.801 1.00 55.00 159 GLY A O 1
ATOM 1303 N N . LEU A 1 160 ? 2.756 -17.326 33.973 1.00 53.28 160 LEU A N 1
ATOM 1304 C CA . LEU A 1 160 ? 2.534 -18.184 32.796 1.00 53.28 160 LEU A CA 1
ATOM 1305 C C . LEU A 1 160 ? 2.264 -17.426 31.485 1.00 53.28 160 LEU A C 1
ATOM 1307 O O . LEU A 1 160 ? 1.797 -18.019 30.517 1.00 53.28 160 LEU A O 1
ATOM 1311 N N . THR A 1 161 ? 2.589 -16.136 31.398 1.00 48.34 161 THR A N 1
ATOM 1312 C CA . THR A 1 161 ? 2.551 -15.416 30.116 1.00 48.34 161 THR A CA 1
ATOM 1313 C C . THR A 1 161 ? 3.738 -14.477 29.963 1.00 48.34 161 THR A C 1
ATOM 1315 O O . THR A 1 161 ? 3.608 -13.263 30.099 1.00 48.34 161 THR A O 1
ATOM 1318 N N . THR A 1 162 ? 4.886 -15.020 29.565 1.00 49.62 162 THR A N 1
ATOM 1319 C CA . THR A 1 162 ? 6.001 -14.239 28.997 1.00 49.62 162 THR A CA 1
ATOM 1320 C C . THR A 1 162 ? 5.690 -13.725 27.578 1.00 49.62 162 THR A C 1
ATOM 1322 O O . THR A 1 162 ? 6.574 -13.243 26.882 1.00 49.62 162 THR A O 1
ATOM 1325 N N . GLU A 1 163 ? 4.434 -13.819 27.126 1.00 48.09 163 GLU A N 1
ATOM 1326 C CA . GLU A 1 163 ? 4.021 -13.483 25.757 1.00 48.09 163 GLU A CA 1
ATOM 1327 C C . GLU A 1 163 ? 3.191 -12.187 25.659 1.00 48.09 163 GLU A C 1
ATOM 1329 O O . GLU A 1 163 ? 3.019 -11.644 24.572 1.00 48.09 163 GLU A O 1
ATOM 1334 N N . LEU A 1 164 ? 2.731 -11.621 26.784 1.00 50.25 164 LEU A N 1
ATOM 1335 C CA . LEU A 1 164 ? 1.917 -10.389 26.796 1.00 50.25 164 LEU A CA 1
ATOM 1336 C C . LEU A 1 164 ? 2.704 -9.103 27.095 1.00 50.25 164 LEU A C 1
ATOM 1338 O O . LEU A 1 164 ? 2.165 -8.010 26.954 1.00 50.25 164 LEU A O 1
ATOM 1342 N N . MET A 1 165 ? 3.989 -9.209 27.438 1.00 45.47 165 MET A N 1
ATOM 1343 C CA . MET A 1 165 ? 4.872 -8.048 27.638 1.00 45.47 165 MET A CA 1
ATOM 1344 C C . MET A 1 165 ? 5.521 -7.563 26.327 1.00 45.47 165 MET A C 1
ATOM 1346 O O . MET A 1 165 ? 6.096 -6.477 26.284 1.00 45.47 165 MET A O 1
ATOM 1350 N N . SER A 1 166 ? 5.390 -8.316 25.226 1.00 44.59 166 SER A N 1
ATOM 1351 C CA . SER A 1 166 ? 5.805 -7.874 23.888 1.00 44.59 166 SER A CA 1
ATOM 1352 C C . SER A 1 166 ? 4.646 -7.170 23.187 1.00 44.59 166 SER A C 1
ATOM 1354 O O . SER A 1 166 ? 4.044 -7.645 22.222 1.00 44.59 166 SER A O 1
ATOM 1356 N N . ASN A 1 167 ? 4.330 -5.993 23.716 1.00 48.47 167 ASN A N 1
ATOM 1357 C CA . ASN A 1 167 ? 3.608 -4.931 23.040 1.00 48.47 167 ASN A CA 1
ATOM 1358 C C . ASN A 1 167 ? 4.406 -4.536 21.780 1.00 48.47 167 ASN A C 1
ATOM 1360 O O . ASN A 1 167 ? 5.124 -3.538 21.794 1.00 48.47 167 ASN A O 1
ATOM 1364 N N . ARG A 1 168 ? 4.373 -5.368 20.722 1.00 53.91 168 ARG A N 1
ATOM 1365 C CA . ARG A 1 168 ? 5.014 -5.089 19.430 1.00 53.91 168 ARG A CA 1
ATOM 1366 C C . ARG A 1 168 ? 4.437 -3.782 18.916 1.00 53.91 168 ARG A C 1
ATOM 1368 O O . ARG A 1 168 ? 3.325 -3.744 18.395 1.00 53.91 168 ARG A O 1
ATOM 1375 N N . TYR A 1 169 ? 5.191 -2.718 19.175 1.00 67.00 169 TYR A N 1
ATOM 1376 C CA . TYR A 1 169 ? 4.737 -1.345 19.043 1.00 67.00 169 TYR A CA 1
ATOM 1377 C C . TYR A 1 169 ? 4.412 -1.043 17.591 1.00 67.00 169 TYR A C 1
ATOM 1379 O O . TYR A 1 169 ? 3.418 -0.387 17.333 1.00 67.00 169 TYR A O 1
ATOM 1387 N N . ARG A 1 170 ? 5.180 -1.638 16.670 1.00 87.25 170 ARG A N 1
ATOM 1388 C CA . ARG A 1 170 ? 5.004 -1.586 15.225 1.00 87.25 170 ARG A CA 1
ATOM 1389 C C . ARG A 1 170 ? 4.888 -2.998 14.653 1.00 87.25 170 ARG A C 1
ATOM 1391 O O . ARG A 1 170 ? 5.695 -3.867 14.981 1.00 87.25 170 ARG A O 1
ATOM 1398 N N . GLU A 1 171 ? 3.920 -3.227 13.776 1.00 92.00 171 GLU A N 1
ATOM 1399 C CA . GLU A 1 171 ? 3.797 -4.466 12.997 1.00 92.00 171 GLU A CA 1
ATOM 1400 C C . GLU A 1 171 ? 3.446 -4.151 11.539 1.00 92.00 171 GLU A C 1
ATOM 1402 O O . GLU A 1 171 ? 2.824 -3.126 11.262 1.00 92.00 171 GLU A O 1
ATOM 1407 N N . VAL A 1 172 ? 3.812 -5.033 10.604 1.00 95.44 172 VAL A N 1
ATOM 1408 C CA . VAL A 1 172 ? 3.284 -4.980 9.229 1.00 95.44 172 VAL A CA 1
ATOM 1409 C C . VAL A 1 172 ? 1.764 -5.059 9.301 1.00 95.44 172 VAL A C 1
ATOM 1411 O O . VAL A 1 172 ? 1.240 -5.911 10.026 1.00 95.44 172 VAL A O 1
ATOM 1414 N N . VAL A 1 173 ? 1.054 -4.202 8.560 1.00 95.31 173 VAL A N 1
ATOM 1415 C CA . VAL A 1 173 ? -0.413 -4.208 8.601 1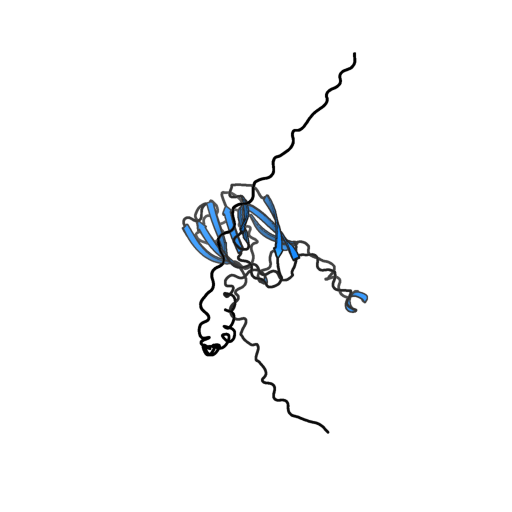.00 95.31 173 VAL A CA 1
ATOM 1416 C C . VAL A 1 173 ? -0.905 -5.602 8.190 1.00 95.31 173 VAL A C 1
ATOM 1418 O O . VAL A 1 173 ? -0.615 -6.064 7.081 1.00 95.31 173 VAL A O 1
ATOM 1421 N N . PRO A 1 174 ? -1.596 -6.330 9.084 1.00 92.81 174 PRO A N 1
ATOM 1422 C CA . PRO A 1 174 ? -1.873 -7.735 8.855 1.00 92.81 174 PRO A CA 1
ATOM 1423 C C . PRO A 1 174 ? -2.964 -7.894 7.797 1.00 92.81 174 PRO A C 1
ATOM 1425 O O . PRO A 1 174 ? -3.925 -7.132 7.770 1.00 92.81 174 PRO A O 1
ATOM 1428 N N . ALA A 1 175 ? -2.884 -8.961 7.000 1.00 90.38 175 ALA A N 1
ATOM 1429 C CA . ALA A 1 175 ? -3.839 -9.244 5.923 1.00 90.38 175 ALA A CA 1
ATOM 1430 C C . ALA A 1 175 ? -5.309 -9.207 6.356 1.00 90.38 175 ALA A C 1
ATOM 1432 O O . ALA A 1 175 ? -6.165 -8.765 5.610 1.00 90.38 175 ALA A O 1
ATOM 1433 N N . ARG A 1 176 ? -5.607 -9.635 7.587 1.00 88.19 176 ARG A N 1
ATOM 1434 C CA . ARG A 1 176 ? -6.961 -9.596 8.168 1.00 88.19 176 ARG A CA 1
ATOM 1435 C C . ARG A 1 176 ? -7.522 -8.183 8.368 1.00 88.19 176 ARG A C 1
ATOM 1437 O O . ARG A 1 176 ? -8.728 -8.036 8.499 1.00 88.19 176 ARG A O 1
ATOM 1444 N N . ALA A 1 177 ? -6.654 -7.176 8.449 1.00 91.50 177 ALA A N 1
ATOM 1445 C CA . ALA A 1 177 ? -7.035 -5.771 8.537 1.00 91.50 177 ALA A CA 1
ATOM 1446 C C . ALA A 1 177 ? -7.171 -5.123 7.152 1.00 91.50 177 ALA A C 1
ATOM 1448 O O . ALA A 1 177 ? -7.624 -3.989 7.066 1.00 91.50 177 ALA A O 1
ATOM 1449 N N . LEU A 1 178 ? -6.783 -5.818 6.081 1.00 93.88 178 LEU A N 1
ATOM 1450 C CA . LEU A 1 178 ? -6.853 -5.338 4.707 1.00 93.88 178 LEU A CA 1
ATOM 1451 C C . LEU A 1 178 ? -7.904 -6.142 3.956 1.00 93.88 178 LEU A C 1
ATOM 1453 O O . LEU A 1 178 ? -7.812 -7.361 3.901 1.00 93.88 178 LEU A O 1
ATOM 1457 N N . ILE A 1 179 ? -8.900 -5.490 3.374 1.00 92.44 179 ILE A N 1
ATOM 1458 C CA . ILE A 1 179 ? -10.003 -6.185 2.709 1.00 92.44 179 ILE A CA 1
ATOM 1459 C C . ILE A 1 179 ? -10.189 -5.631 1.301 1.00 92.44 179 ILE A C 1
ATOM 1461 O O . ILE A 1 179 ? -10.377 -4.432 1.114 1.00 92.44 179 ILE A O 1
ATOM 1465 N N . SER A 1 180 ? -10.184 -6.508 0.301 1.00 87.75 180 SER A N 1
ATOM 1466 C CA . SER A 1 180 ? -10.278 -6.099 -1.109 1.00 87.75 180 SER A CA 1
ATOM 1467 C C . SER A 1 180 ? -11.712 -5.795 -1.560 1.00 87.75 180 SER A C 1
ATOM 1469 O O . SER A 1 180 ? -11.913 -4.978 -2.452 1.00 87.75 180 SER A O 1
ATOM 1471 N N . ASN A 1 181 ? -12.721 -6.413 -0.941 1.00 82.06 181 ASN A N 1
ATOM 1472 C CA . ASN A 1 181 ? -14.119 -6.353 -1.381 1.00 82.06 181 ASN A CA 1
ATOM 1473 C C . ASN A 1 181 ? -15.108 -6.154 -0.216 1.00 82.06 181 ASN A C 1
ATOM 1475 O O . ASN A 1 181 ? -16.019 -6.956 -0.008 1.00 82.06 181 ASN A O 1
ATOM 1479 N N . TRP A 1 182 ? -14.932 -5.076 0.552 1.00 76.81 182 TRP A N 1
ATOM 1480 C CA . TRP A 1 182 ? -15.850 -4.748 1.645 1.00 76.81 182 TRP A CA 1
ATOM 1481 C C . TRP A 1 182 ? -17.276 -4.489 1.118 1.00 76.81 182 TRP A C 1
ATOM 1483 O O . TRP A 1 182 ? -17.440 -3.699 0.183 1.00 76.81 182 TRP A O 1
ATOM 1493 N N . PRO A 1 183 ? -18.314 -5.138 1.679 1.00 70.88 183 PRO A N 1
ATOM 1494 C CA . PRO A 1 183 ? -19.684 -4.956 1.225 1.00 70.88 183 PRO A CA 1
ATOM 1495 C C . PRO A 1 183 ? -20.172 -3.535 1.545 1.00 70.88 183 PRO A C 1
ATOM 1497 O O . PRO A 1 183 ? -19.819 -2.984 2.591 1.00 70.88 183 PRO A O 1
ATOM 1500 N N . PRO A 1 184 ? -21.015 -2.929 0.689 1.00 61.47 184 PRO A N 1
ATOM 1501 C CA . PRO A 1 184 ? -21.682 -1.684 1.047 1.00 61.47 184 PRO A CA 1
ATOM 1502 C C . PRO A 1 184 ? -22.472 -1.890 2.344 1.00 61.47 184 PRO A C 1
ATOM 1504 O O . PRO A 1 184 ? -23.065 -2.953 2.549 1.00 61.47 184 PRO A O 1
ATOM 1507 N N . ALA A 1 185 ? -22.466 -0.879 3.221 1.00 57.56 185 ALA A N 1
ATOM 1508 C CA . ALA A 1 185 ? -23.204 -0.932 4.478 1.00 57.56 185 ALA A CA 1
ATOM 1509 C C . ALA A 1 185 ? -24.652 -1.391 4.215 1.00 57.56 185 ALA A C 1
ATOM 1511 O O . ALA A 1 185 ? -25.259 -0.919 3.243 1.00 57.56 185 ALA A O 1
ATOM 1512 N N . PRO A 1 186 ? -25.216 -2.294 5.043 1.00 53.78 186 PRO A N 1
ATOM 1513 C CA . PRO A 1 186 ? -26.604 -2.696 4.902 1.00 53.78 186 PRO A CA 1
ATOM 1514 C C . PRO A 1 186 ? -27.463 -1.441 4.836 1.00 53.78 186 PRO A C 1
ATOM 1516 O O . PRO A 1 186 ? -27.391 -0.583 5.720 1.00 53.78 186 PRO A O 1
ATOM 1519 N N . ARG A 1 187 ? -28.245 -1.306 3.762 1.00 50.34 187 ARG A N 1
ATOM 1520 C CA . ARG A 1 187 ? -29.208 -0.213 3.654 1.00 50.34 187 ARG A CA 1
ATOM 1521 C C . ARG A 1 187 ? -30.072 -0.295 4.918 1.00 50.34 187 ARG A C 1
ATOM 1523 O O . ARG A 1 187 ? -30.587 -1.387 5.176 1.00 50.34 187 ARG A O 1
ATOM 1530 N N . PRO A 1 188 ? -30.212 0.780 5.717 1.00 54.03 188 PRO A N 1
ATOM 1531 C CA . PRO A 1 188 ? -31.092 0.743 6.872 1.00 54.03 188 PRO A CA 1
ATOM 1532 C C . PRO A 1 188 ? -32.439 0.223 6.391 1.00 54.03 188 PRO A C 1
ATOM 1534 O O . PRO A 1 188 ? -32.981 0.756 5.415 1.00 54.03 188 PRO A O 1
ATOM 1537 N N . LEU A 1 189 ? -32.935 -0.856 7.003 1.00 56.44 189 LEU A N 1
ATOM 1538 C CA . LEU A 1 189 ? -34.296 -1.307 6.746 1.00 56.44 189 LEU A CA 1
ATOM 1539 C C . LEU A 1 189 ? -35.166 -0.071 6.919 1.00 56.44 189 LEU A C 1
ATOM 1541 O O . LEU A 1 189 ? -35.069 0.593 7.953 1.00 56.44 189 LEU A O 1
ATOM 1545 N N . ALA A 1 190 ? -35.911 0.292 5.873 1.00 52.78 190 ALA A N 1
ATOM 1546 C CA . ALA A 1 190 ? -36.801 1.434 5.929 1.00 52.78 190 ALA A CA 1
ATOM 1547 C C . ALA A 1 190 ? -37.642 1.263 7.194 1.00 52.78 190 ALA A C 1
ATOM 1549 O O . ALA A 1 190 ? -38.432 0.322 7.285 1.00 52.78 190 ALA A O 1
ATOM 1550 N N . GLY A 1 191 ? -37.398 2.112 8.198 1.00 61.94 191 GLY A N 1
ATOM 1551 C CA . GLY A 1 191 ? -38.190 2.093 9.416 1.00 61.94 191 GLY A CA 1
ATOM 1552 C C . GLY A 1 191 ? -39.666 2.199 9.030 1.00 61.94 191 GLY A C 1
ATOM 1553 O O . GLY A 1 191 ? -39.968 2.749 7.961 1.00 61.94 191 GLY A O 1
ATOM 1554 N N . PRO A 1 192 ? -40.592 1.655 9.839 1.00 53.34 192 PRO A N 1
ATOM 1555 C CA . PRO A 1 192 ? -42.013 1.771 9.550 1.00 53.34 192 PRO A CA 1
ATOM 1556 C C . PRO A 1 192 ? -42.324 3.233 9.226 1.00 53.34 192 PRO A C 1
ATOM 1558 O O . PRO A 1 192 ? -42.046 4.125 10.030 1.00 53.34 192 PRO A O 1
ATOM 1561 N N . ARG A 1 193 ? -42.811 3.478 7.999 1.00 48.31 193 ARG A N 1
ATOM 1562 C CA . ARG A 1 193 ? -43.213 4.817 7.554 1.00 48.31 193 ARG A CA 1
ATOM 1563 C C . ARG A 1 193 ? -44.098 5.402 8.659 1.00 48.31 193 ARG A C 1
ATOM 1565 O O . ARG A 1 193 ? -45.023 4.697 9.072 1.00 48.31 193 ARG A O 1
ATOM 1572 N N . PRO A 1 194 ? -43.856 6.635 9.145 1.00 45.50 194 PRO A N 1
ATOM 1573 C CA . PRO A 1 194 ? -44.790 7.272 10.056 1.00 45.50 194 PRO A CA 1
ATOM 1574 C C . PRO A 1 194 ? -46.167 7.216 9.400 1.00 45.50 194 PRO A C 1
ATOM 1576 O O . PRO A 1 194 ? -46.335 7.680 8.269 1.00 45.50 194 PRO A O 1
ATOM 1579 N N . GLY A 1 195 ? -47.100 6.539 10.072 1.00 47.66 195 GLY A N 1
ATOM 1580 C CA . GLY A 1 195 ? -48.429 6.273 9.549 1.00 47.66 195 GLY A CA 1
ATOM 1581 C C . GLY A 1 195 ? -49.052 7.556 9.018 1.00 47.66 195 GLY A C 1
ATOM 1582 O O . GLY A 1 195 ? -48.932 8.620 9.627 1.00 47.66 195 GLY A O 1
ATOM 1583 N N . THR A 1 196 ? -49.699 7.450 7.863 1.00 45.72 196 THR A N 1
ATOM 1584 C CA . THR A 1 196 ? -50.560 8.491 7.308 1.00 45.72 196 THR A CA 1
ATOM 1585 C C . THR A 1 196 ? -51.481 9.011 8.405 1.00 45.72 196 THR A C 1
ATOM 1587 O O . THR A 1 196 ? -52.417 8.328 8.821 1.00 45.72 196 THR A O 1
ATOM 1590 N N . ARG A 1 197 ? -51.193 10.216 8.901 1.00 43.78 197 ARG A N 1
ATOM 1591 C CA . ARG A 1 197 ? -52.089 10.946 9.792 1.00 43.78 197 ARG A CA 1
ATOM 1592 C C . ARG A 1 197 ? -53.401 11.146 9.022 1.00 43.78 197 ARG A C 1
ATOM 1594 O O . ARG A 1 197 ? -53.345 11.706 7.925 1.00 43.78 197 ARG A O 1
ATOM 1601 N N . PRO A 1 198 ? -54.562 10.689 9.524 1.00 48.69 198 PRO A N 1
ATOM 1602 C CA . PRO A 1 198 ? -55.822 10.958 8.846 1.00 48.69 198 PRO A CA 1
ATOM 1603 C C . PRO A 1 198 ? -56.039 12.479 8.779 1.00 48.69 198 PRO A C 1
ATOM 1605 O O . PRO A 1 198 ? -55.625 13.192 9.704 1.00 48.69 198 PRO A O 1
ATOM 1608 N N . PRO A 1 199 ? -56.636 13.004 7.693 1.00 45.56 199 PRO A N 1
ATOM 1609 C CA . PRO A 1 199 ? -56.784 14.440 7.515 1.00 45.56 199 PRO A CA 1
ATOM 1610 C C . PRO A 1 199 ? -57.613 15.027 8.659 1.00 45.56 199 PRO A C 1
ATOM 1612 O O . PRO A 1 199 ? -58.696 14.537 8.989 1.00 45.56 199 PRO A O 1
ATOM 1615 N N . ALA A 1 200 ? -57.081 16.082 9.278 1.00 47.28 200 ALA A N 1
ATOM 1616 C CA . ALA A 1 200 ? -57.801 16.860 10.271 1.00 47.28 200 ALA A CA 1
ATOM 1617 C C . ALA A 1 200 ? -59.087 17.404 9.632 1.00 47.28 200 ALA A C 1
ATOM 1619 O O . ALA A 1 200 ? -59.038 18.059 8.590 1.00 47.28 200 ALA A O 1
ATOM 1620 N N . LYS A 1 201 ? -60.241 17.120 10.247 1.00 43.72 201 LYS A N 1
ATOM 1621 C CA . LYS A 1 201 ? -61.520 17.701 9.834 1.00 43.72 201 LYS A CA 1
ATOM 1622 C C . LYS A 1 201 ? -61.404 19.225 9.911 1.00 43.72 201 LYS A C 1
ATOM 1624 O O . LYS A 1 201 ? -61.110 19.777 10.969 1.00 43.72 201 LYS A O 1
ATOM 1629 N N . LEU A 1 202 ? -61.617 19.884 8.776 1.00 37.56 202 LEU A N 1
ATOM 1630 C CA . LEU A 1 202 ? -61.623 21.334 8.650 1.00 37.56 202 LEU A CA 1
ATOM 1631 C C . LEU A 1 202 ? -62.840 21.883 9.413 1.00 37.56 202 LEU A C 1
ATOM 1633 O O . LEU A 1 202 ? -63.963 21.817 8.922 1.00 37.56 202 LEU A O 1
ATOM 1637 N N . VAL A 1 203 ? -62.636 22.402 10.624 1.00 47.41 203 VAL A N 1
ATOM 1638 C CA . VAL A 1 203 ? -63.670 23.175 11.324 1.00 47.41 203 VAL A CA 1
ATOM 1639 C C . VAL A 1 203 ? -63.662 24.581 10.733 1.00 47.41 203 VAL A C 1
ATOM 1641 O O . VAL A 1 203 ? -62.756 25.379 10.972 1.00 47.41 203 VAL A O 1
ATOM 1644 N N . THR A 1 204 ? -64.651 24.864 9.891 1.00 39.62 204 THR A N 1
ATOM 1645 C CA . THR A 1 204 ? -64.862 26.172 9.272 1.00 39.62 204 THR A CA 1
ATOM 1646 C C . THR A 1 204 ? -65.356 27.161 10.330 1.00 39.62 204 THR A C 1
ATOM 1648 O O . THR A 1 204 ? -66.535 27.172 10.667 1.00 39.62 204 THR A O 1
ATOM 1651 N N . ASN A 1 205 ? -64.472 28.013 10.856 1.00 41.44 205 ASN A N 1
ATOM 1652 C CA . ASN A 1 205 ? -64.897 29.122 11.710 1.00 41.44 205 ASN A CA 1
ATOM 1653 C C . ASN A 1 205 ? -65.426 30.280 10.856 1.00 41.44 205 ASN A C 1
ATOM 1655 O O . ASN A 1 205 ? -64.702 30.932 10.099 1.00 41.44 205 ASN A O 1
ATOM 1659 N N . LEU A 1 206 ? -66.731 30.509 10.995 1.00 48.31 206 LEU A N 1
ATOM 1660 C CA . LEU A 1 206 ? -67.475 31.633 10.450 1.00 48.31 206 LEU A CA 1
ATOM 1661 C C . LEU A 1 206 ? -66.943 32.968 10.991 1.00 48.31 206 LEU A C 1
ATOM 1663 O O . LEU A 1 206 ? -66.941 33.227 12.188 1.00 48.31 206 LEU A O 1
ATOM 1667 N N . ARG A 1 207 ? -66.529 33.812 10.042 1.00 47.81 207 ARG A N 1
ATOM 1668 C CA . ARG A 1 207 ? -66.618 35.282 10.009 1.00 47.81 207 ARG A CA 1
ATOM 1669 C C . ARG A 1 207 ? -66.801 36.003 11.354 1.00 47.81 207 ARG A C 1
ATOM 1671 O O . ARG A 1 207 ? -67.910 36.076 11.869 1.00 47.81 207 ARG A O 1
ATOM 1678 N N . GLN A 1 208 ? -65.806 36.814 11.710 1.00 51.31 208 GLN A N 1
ATOM 1679 C CA . GLN A 1 208 ? -66.069 38.160 12.226 1.00 51.31 208 GLN A CA 1
ATOM 1680 C C . GLN A 1 208 ? -65.227 39.171 11.449 1.00 51.31 208 GLN A C 1
ATOM 1682 O O . GLN A 1 208 ? -64.002 39.224 11.537 1.00 51.31 208 GLN A O 1
ATOM 1687 N N . ARG A 1 209 ? -65.909 39.942 10.597 1.00 49.19 209 ARG A N 1
ATOM 1688 C CA . ARG A 1 209 ? -65.337 41.076 9.875 1.00 49.19 209 ARG A CA 1
ATOM 1689 C C . ARG A 1 209 ? -65.499 42.341 10.721 1.00 49.19 209 ARG A C 1
ATOM 1691 O O . ARG A 1 209 ? -66.620 42.754 10.965 1.00 49.19 209 ARG A O 1
ATOM 1698 N N . ARG A 1 210 ? -64.349 42.987 10.949 1.00 49.38 210 ARG A N 1
ATOM 1699 C CA . ARG A 1 210 ? -64.080 44.438 11.039 1.00 49.38 210 ARG A CA 1
ATOM 1700 C C . ARG A 1 210 ? -64.556 45.229 12.268 1.00 49.38 210 ARG A C 1
ATOM 1702 O O . ARG A 1 210 ? -65.739 45.456 12.449 1.00 49.38 210 ARG A O 1
ATOM 1709 N N . ALA A 1 211 ? -63.586 45.924 12.867 1.00 49.38 211 ALA A N 1
ATOM 1710 C CA . ALA A 1 211 ? -63.497 47.387 12.791 1.00 49.38 211 ALA A CA 1
ATOM 1711 C C . ALA A 1 211 ? -62.012 47.810 12.714 1.00 49.38 211 ALA A C 1
ATOM 1713 O O . ALA A 1 211 ? -61.143 47.150 13.277 1.00 49.38 211 ALA A O 1
ATOM 1714 N N . ARG A 1 212 ? -61.709 48.854 11.934 1.00 53.97 212 ARG A N 1
ATOM 1715 C CA . ARG A 1 212 ? -60.360 49.305 11.541 1.00 53.97 212 ARG A CA 1
ATOM 1716 C C . ARG A 1 212 ? -59.958 50.507 12.419 1.00 53.97 212 ARG A C 1
ATOM 1718 O O . ARG A 1 212 ? -60.661 51.509 12.335 1.00 53.97 212 ARG A O 1
ATOM 1725 N N . PRO A 1 213 ? -58.876 50.470 13.219 1.00 55.25 213 PRO A N 1
ATOM 1726 C CA . PRO A 1 213 ? -58.380 51.666 13.907 1.00 55.25 213 PRO A CA 1
ATOM 1727 C C . PRO A 1 213 ? -57.445 52.493 13.006 1.00 55.25 213 PRO A C 1
ATOM 1729 O O . PRO A 1 213 ? -56.702 51.938 12.197 1.00 55.25 213 PRO A O 1
ATOM 1732 N N . ALA A 1 214 ? -57.507 53.819 13.145 1.00 61.25 214 ALA A N 1
ATOM 1733 C CA . ALA A 1 214 ? -56.794 54.827 12.352 1.00 61.25 214 ALA A CA 1
ATOM 1734 C C . ALA A 1 214 ? -55.244 54.742 12.438 1.00 61.25 214 ALA A C 1
ATOM 1736 O O . ALA A 1 214 ? -54.710 54.232 13.427 1.00 61.25 214 ALA A O 1
ATOM 1737 N N . PRO A 1 215 ? -54.504 55.242 11.422 1.00 65.06 215 PRO A N 1
ATOM 1738 C CA . PRO A 1 215 ? -53.042 55.138 11.352 1.00 65.06 215 PRO A CA 1
ATOM 1739 C C . PRO A 1 215 ? -52.329 55.977 1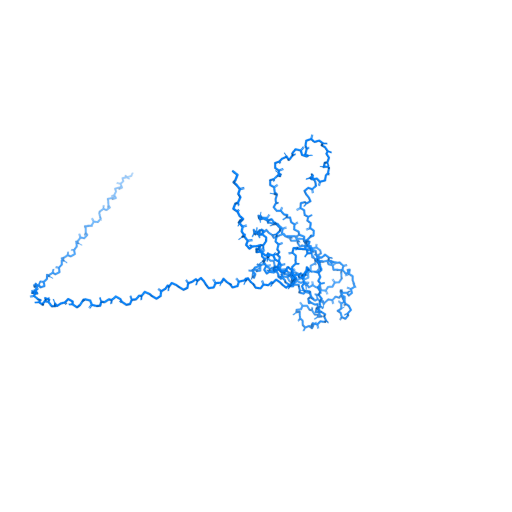2.427 1.00 65.06 215 PRO A C 1
ATOM 1741 O O . PRO A 1 215 ? -52.684 57.128 12.673 1.00 65.06 215 PRO A O 1
ATOM 1744 N N . ARG A 1 216 ? -51.286 55.406 13.049 1.00 59.41 216 ARG A N 1
ATOM 1745 C CA . ARG A 1 216 ? -50.389 56.108 13.985 1.00 59.41 216 ARG A CA 1
ATOM 1746 C C . ARG A 1 216 ? -49.253 56.802 13.224 1.00 59.41 216 ARG A C 1
ATOM 1748 O O . ARG A 1 216 ? -48.615 56.184 12.377 1.00 59.41 216 ARG A O 1
ATOM 1755 N N . LEU A 1 217 ? -49.001 58.067 13.562 1.00 67.31 217 LEU A N 1
ATOM 1756 C CA . LEU A 1 217 ? -47.917 58.900 13.027 1.00 67.31 217 LEU A CA 1
ATOM 1757 C C . LEU A 1 217 ? -46.517 58.379 13.434 1.00 67.31 217 LEU A C 1
ATOM 1759 O O . LEU A 1 217 ? -46.385 57.761 14.497 1.00 67.31 217 LEU A O 1
ATOM 1763 N N . PRO A 1 218 ? -45.468 58.621 12.620 1.00 67.75 218 PRO A N 1
ATOM 1764 C CA . PRO A 1 218 ? -44.112 58.135 12.878 1.00 67.75 218 PRO A CA 1
ATOM 1765 C C . PRO A 1 218 ? -43.435 58.837 14.068 1.00 67.75 218 PRO A C 1
ATOM 1767 O O . PRO A 1 218 ? -43.605 60.035 14.292 1.00 67.75 218 PRO A O 1
ATOM 1770 N N . ARG A 1 219 ? -42.643 58.072 14.833 1.00 62.72 219 ARG A N 1
ATOM 1771 C CA . ARG A 1 219 ? -41.842 58.566 15.966 1.00 62.72 219 ARG A CA 1
ATOM 1772 C C . ARG A 1 219 ? -40.613 59.359 15.477 1.00 62.72 219 ARG A C 1
ATOM 1774 O O . ARG A 1 219 ? -39.950 58.896 14.551 1.00 62.72 219 ARG A O 1
ATOM 1781 N N . PRO A 1 220 ? -40.255 60.487 16.117 1.00 63.56 220 PRO A N 1
ATOM 1782 C CA . PRO A 1 220 ? -39.023 61.220 15.820 1.00 63.56 220 PRO A CA 1
ATOM 1783 C C . PRO A 1 220 ? -37.768 60.481 16.329 1.00 63.56 220 PRO A C 1
ATOM 1785 O O . PRO A 1 220 ? -37.802 59.827 17.372 1.00 63.56 220 PRO A O 1
ATOM 1788 N N . GLN A 1 221 ? -36.662 60.588 15.583 1.00 60.62 221 GLN A N 1
ATOM 1789 C CA . GLN A 1 221 ? -35.361 59.998 15.927 1.00 60.62 221 GLN A CA 1
ATOM 1790 C C . GLN A 1 221 ? -34.642 60.781 17.049 1.00 60.62 221 GLN A C 1
ATOM 1792 O O . GLN A 1 221 ? -34.764 62.007 17.109 1.00 60.62 221 GLN A O 1
ATOM 1797 N N . PRO A 1 222 ? -33.863 60.109 17.919 1.00 65.81 222 PRO A N 1
ATOM 1798 C CA . PRO A 1 222 ? -33.075 60.768 18.959 1.00 65.81 222 PRO A CA 1
ATOM 1799 C C . PRO A 1 222 ? -31.851 61.504 18.384 1.00 65.81 222 PRO A C 1
ATOM 1801 O O . PRO A 1 222 ? -31.119 60.970 17.554 1.00 65.81 222 PRO A O 1
ATOM 1804 N N . ARG A 1 223 ? -31.616 62.735 18.859 1.00 60.50 223 ARG A N 1
ATOM 1805 C CA . ARG A 1 223 ? -30.414 63.537 18.575 1.00 60.50 223 ARG A CA 1
ATOM 1806 C C . ARG A 1 223 ? -29.262 63.098 19.488 1.00 60.50 223 ARG A C 1
ATOM 1808 O O . ARG A 1 223 ? -29.427 63.051 20.703 1.00 60.50 223 ARG A O 1
ATOM 1815 N N . THR A 1 224 ? -28.100 62.815 18.908 1.00 64.06 224 THR A N 1
ATOM 1816 C CA . THR A 1 224 ? -26.838 62.547 19.618 1.00 64.06 224 THR A CA 1
ATOM 1817 C C . THR A 1 224 ? -26.219 63.842 20.171 1.00 64.06 224 THR A C 1
ATOM 1819 O O . THR A 1 224 ? -26.141 64.819 19.422 1.00 64.06 224 THR A O 1
ATOM 1822 N N . PRO A 1 225 ? -25.750 63.885 21.432 1.00 64.88 225 PRO A N 1
ATOM 1823 C CA . PRO A 1 225 ? -24.998 65.023 21.967 1.00 64.88 225 PRO A CA 1
ATOM 1824 C C . PRO A 1 225 ? -23.502 64.996 21.566 1.00 64.88 225 PRO A C 1
ATOM 1826 O O . PRO A 1 225 ? -22.961 63.918 21.310 1.00 64.88 225 PRO A O 1
ATOM 1829 N N . PRO A 1 226 ? -22.823 66.161 21.510 1.00 61.72 226 PRO A N 1
ATOM 1830 C CA . PRO A 1 226 ? -21.437 66.284 21.050 1.00 61.72 226 PRO A CA 1
ATOM 1831 C C . PRO A 1 226 ? -20.386 65.925 22.116 1.00 61.72 226 PRO A C 1
ATOM 1833 O O . PRO A 1 226 ? -20.534 66.212 23.303 1.00 61.72 226 PRO A O 1
ATOM 1836 N N . SER A 1 227 ? -19.281 65.340 21.653 1.00 53.50 227 SER A N 1
ATOM 1837 C CA . SER A 1 227 ? -18.076 64.998 22.412 1.00 53.50 227 SER A CA 1
ATOM 1838 C C . SER A 1 227 ? -17.150 66.209 22.599 1.00 53.50 227 SER A C 1
ATOM 1840 O O . SER A 1 227 ? -16.653 66.756 21.615 1.00 53.50 227 SER A O 1
ATOM 1842 N N . HIS A 1 228 ? -16.852 66.584 23.847 1.00 54.59 228 HIS A N 1
ATOM 1843 C CA . HIS A 1 228 ? -15.794 67.543 24.184 1.00 54.59 228 HIS A CA 1
ATOM 1844 C C . HIS A 1 228 ? -14.565 66.816 24.753 1.00 54.59 228 HIS A C 1
ATOM 1846 O O . HIS A 1 228 ? -14.605 66.293 25.864 1.00 54.59 228 HIS A O 1
ATOM 1852 N N . CYS A 1 229 ? -13.462 66.824 24.000 1.00 51.59 229 CYS A N 1
ATOM 1853 C CA . CYS A 1 229 ? -12.124 66.494 24.492 1.00 51.59 229 CYS A CA 1
ATOM 1854 C C . CYS A 1 229 ? -11.465 67.764 25.047 1.00 51.59 229 CYS A C 1
ATOM 1856 O O . CYS A 1 229 ? -11.241 68.717 24.301 1.00 51.59 229 CYS A O 1
ATOM 1858 N N . TRP A 1 230 ? -11.120 67.768 26.334 1.00 45.06 230 TRP A N 1
ATOM 1859 C CA . TRP A 1 230 ? -10.248 68.781 26.929 1.00 45.06 230 TRP A CA 1
ATOM 1860 C C . TRP A 1 230 ? -8.784 68.353 26.799 1.00 45.06 230 TRP A C 1
ATOM 1862 O O . TRP A 1 230 ? -8.399 67.261 27.210 1.00 45.06 230 TRP A O 1
ATOM 1872 N N . ARG A 1 231 ? -7.972 69.240 26.221 1.00 45.81 231 ARG A N 1
ATOM 1873 C CA . ARG A 1 231 ? -6.510 69.175 26.154 1.00 45.81 231 ARG A CA 1
ATOM 1874 C C . ARG A 1 231 ? -5.993 70.300 27.054 1.00 45.81 231 ARG A C 1
ATOM 1876 O O . ARG A 1 231 ? -6.348 71.452 26.832 1.00 45.81 231 ARG A O 1
ATOM 1883 N N . SER A 1 232 ? -5.171 69.986 28.050 1.00 54.84 232 SER A N 1
ATOM 1884 C CA . SER A 1 232 ? -4.451 70.985 28.847 1.00 54.84 232 SER A CA 1
ATOM 1885 C C . SER A 1 232 ? -2.954 70.707 28.784 1.00 54.84 232 SER A C 1
ATOM 1887 O O . SER A 1 232 ? -2.483 69.685 29.278 1.00 54.84 232 SER A O 1
ATOM 1889 N N . ALA A 1 233 ? -2.240 71.631 28.146 1.00 53.06 233 ALA A N 1
ATOM 1890 C CA . ALA A 1 233 ? -0.795 71.788 28.208 1.00 53.06 233 ALA A CA 1
ATOM 1891 C C . ALA A 1 233 ? -0.408 72.551 29.482 1.00 53.06 233 ALA A C 1
ATOM 1893 O O . ALA A 1 233 ? -1.191 73.375 29.960 1.00 53.06 233 ALA A O 1
ATOM 1894 N N . ARG A 1 234 ? 0.806 72.321 29.986 1.00 49.03 234 ARG A N 1
ATOM 1895 C CA . ARG A 1 234 ? 1.516 73.208 30.916 1.00 49.03 234 ARG A CA 1
ATOM 1896 C C . ARG A 1 234 ? 3.039 73.092 30.695 1.00 49.03 234 ARG A C 1
ATOM 1898 O O . ARG A 1 234 ? 3.445 72.133 30.043 1.00 49.03 234 ARG A O 1
ATOM 1905 N N . PRO A 1 235 ? 3.788 74.127 31.117 1.00 62.66 235 PRO A N 1
ATOM 1906 C CA . PRO A 1 235 ? 4.859 74.778 30.353 1.00 62.66 235 PRO A CA 1
ATOM 1907 C C . PRO A 1 235 ? 6.224 74.097 30.414 1.00 62.66 235 PRO A C 1
ATOM 1909 O O . PRO A 1 235 ? 6.463 73.327 31.370 1.00 62.66 235 PRO A O 1
#

pLDDT: mean 77.82, std 22.23, range [37.56, 98.75]